Protein AF-A0A0Q4DGU7-F1 (afdb_monomer)

Nearest PDB structures (foldseek):
  9fia-assembly1_Bl  TM=3.502E-01  e=4.196E-03  Toxoplasma gondii
  3es7-assembly1_A  TM=4.241E-01  e=4.218E-01  Oceanobacillus iheyensis
  3jva-assembly1_H  TM=4.959E-01  e=1.275E+00  Enterococcus faecalis V583
  3hpf-assembly1_A  TM=4.023E-01  e=6.099E-01  Oceanobacillus iheyensis HTE831
  4ptf-assembly1_A  TM=3.388E-01  e=7.334E-01  Saccharomyces cerevisiae

Structure (mmCIF, N/CA/C/O backbone):
data_AF-A0A0Q4DGU7-F1
#
_entry.id   AF-A0A0Q4DGU7-F1
#
loop_
_atom_site.group_PDB
_atom_site.id
_atom_site.type_symbol
_atom_site.label_atom_id
_atom_site.label_alt_id
_atom_site.label_comp_id
_atom_site.label_asym_id
_atom_site.label_entity_id
_atom_site.label_se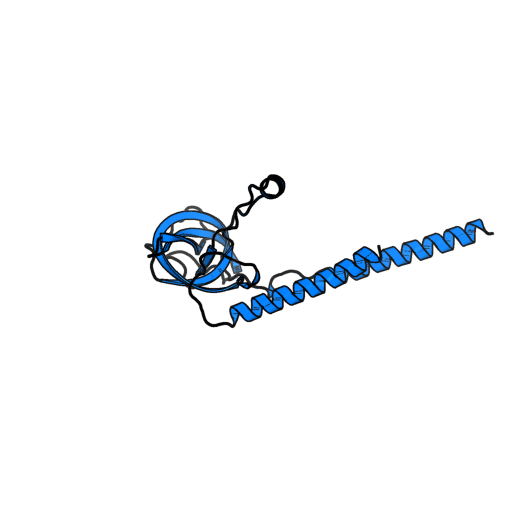q_id
_atom_site.pdbx_PDB_ins_code
_atom_site.Cartn_x
_atom_site.Cartn_y
_atom_site.Cartn_z
_atom_site.occupancy
_atom_site.B_iso_or_equiv
_atom_site.auth_seq_id
_atom_site.auth_comp_id
_atom_site.auth_asym_id
_atom_site.auth_atom_id
_atom_site.pdbx_PDB_model_num
ATOM 1 N N . MET A 1 1 ? 18.162 5.295 -25.914 1.00 90.38 1 MET A N 1
ATOM 2 C CA . MET A 1 1 ? 17.252 4.169 -26.227 1.00 90.38 1 MET A CA 1
ATOM 3 C C . MET A 1 1 ? 17.712 2.869 -25.585 1.00 90.38 1 MET A C 1
ATOM 5 O O . MET A 1 1 ? 17.005 2.387 -24.716 1.00 90.38 1 MET A O 1
ATOM 9 N N . VAL A 1 2 ? 18.919 2.365 -25.877 1.00 96.19 2 VAL A N 1
ATOM 10 C CA . VAL A 1 2 ? 19.446 1.135 -25.238 1.00 96.19 2 VAL A CA 1
ATOM 11 C C . VAL A 1 2 ? 19.452 1.213 -23.705 1.00 96.19 2 VAL A C 1
ATOM 13 O O . VAL A 1 2 ? 18.912 0.326 -23.057 1.00 96.19 2 VAL A O 1
ATOM 16 N N . ALA A 1 3 ? 19.970 2.302 -23.123 1.00 97.19 3 ALA A N 1
ATOM 17 C CA . ALA A 1 3 ? 19.992 2.486 -21.668 1.00 97.19 3 ALA A CA 1
ATOM 18 C C . ALA A 1 3 ? 18.589 2.453 -21.027 1.00 97.19 3 ALA A C 1
ATOM 20 O O . ALA A 1 3 ? 18.419 1.864 -19.967 1.00 97.19 3 ALA A O 1
ATOM 21 N N . LEU A 1 4 ? 17.570 3.015 -21.693 1.00 97.38 4 LEU A N 1
ATOM 22 C CA . LEU A 1 4 ? 16.179 2.934 -21.228 1.00 97.38 4 LEU A CA 1
ATOM 23 C C . LEU A 1 4 ? 15.640 1.501 -21.300 1.00 97.38 4 LEU A C 1
ATOM 25 O O . LEU A 1 4 ? 14.928 1.081 -20.395 1.00 97.38 4 LEU A O 1
ATOM 29 N N . GLY A 1 5 ? 16.006 0.735 -22.333 1.00 97.50 5 GLY A N 1
ATOM 30 C CA . GLY A 1 5 ? 15.668 -0.687 -22.423 1.00 97.50 5 GLY A CA 1
ATOM 31 C C . GLY A 1 5 ? 16.284 -1.504 -21.283 1.00 97.50 5 GLY A C 1
ATOM 32 O O . GLY A 1 5 ? 15.584 -2.272 -20.630 1.00 97.50 5 GLY A O 1
ATOM 33 N N . VAL A 1 6 ? 17.566 -1.278 -20.980 1.00 97.88 6 VAL A N 1
ATOM 34 C CA . VAL A 1 6 ? 18.257 -1.910 -19.840 1.00 97.88 6 VAL A CA 1
ATOM 35 C C . VAL A 1 6 ? 17.606 -1.517 -18.514 1.00 97.88 6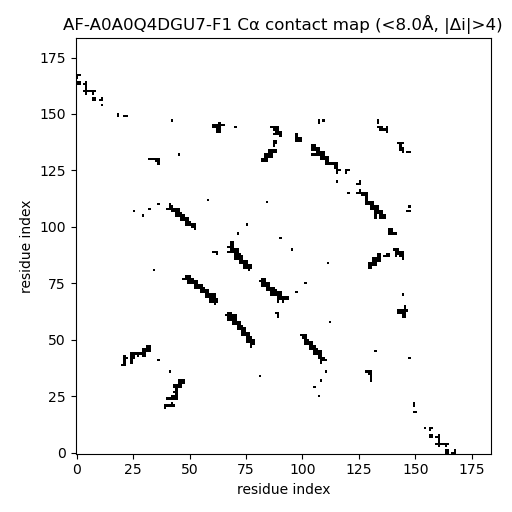 VAL A C 1
ATOM 37 O O . VAL A 1 6 ? 17.309 -2.388 -17.698 1.00 97.88 6 VAL A O 1
ATOM 40 N N . TRP A 1 7 ? 17.319 -0.229 -18.322 1.00 97.62 7 TRP A N 1
ATOM 41 C CA . TRP A 1 7 ? 16.647 0.267 -17.124 1.00 97.62 7 TRP A CA 1
ATOM 42 C C . TRP A 1 7 ? 15.273 -0.384 -16.918 1.00 97.62 7 TRP A C 1
ATOM 44 O O . TRP A 1 7 ? 14.947 -0.779 -15.802 1.00 97.62 7 TRP A O 1
ATOM 54 N N . GLN A 1 8 ? 14.482 -0.577 -17.980 1.00 97.62 8 GLN A N 1
ATOM 55 C CA . GLN A 1 8 ? 13.198 -1.281 -17.876 1.00 97.62 8 GLN A CA 1
ATOM 56 C C . GLN A 1 8 ? 13.369 -2.728 -17.385 1.00 97.62 8 GLN A C 1
ATOM 58 O O . GLN A 1 8 ? 12.597 -3.184 -16.542 1.00 97.62 8 GLN A O 1
ATOM 63 N N . LEU A 1 9 ? 14.396 -3.448 -17.852 1.00 96.94 9 LEU A N 1
ATOM 64 C CA . LEU A 1 9 ? 14.686 -4.808 -17.379 1.00 96.94 9 LEU A CA 1
ATOM 65 C C . LEU A 1 9 ? 15.120 -4.832 -15.907 1.00 96.94 9 LEU A C 1
ATOM 67 O O . LEU A 1 9 ? 14.646 -5.677 -15.148 1.00 96.94 9 LEU A O 1
ATOM 71 N N . GLN A 1 10 ? 15.971 -3.891 -15.491 1.00 96.88 10 GLN A N 1
ATOM 72 C CA . GLN A 1 10 ? 16.372 -3.741 -14.088 1.00 96.88 10 GLN A CA 1
ATOM 73 C C . GLN A 1 10 ? 15.160 -3.444 -13.204 1.00 96.88 10 GLN A C 1
ATOM 75 O O . GLN A 1 10 ? 14.924 -4.136 -12.215 1.00 96.88 10 GLN A O 1
ATOM 80 N N . ARG A 1 11 ? 14.319 -2.490 -13.619 1.00 96.00 11 ARG A N 1
ATOM 81 C CA . ARG A 1 11 ? 13.120 -2.104 -12.875 1.00 96.00 11 ARG A CA 1
ATOM 82 C C . ARG A 1 11 ? 12.124 -3.254 -12.734 1.00 96.00 11 ARG A C 1
ATOM 84 O O . ARG A 1 11 ? 11.492 -3.397 -11.688 1.00 96.00 11 ARG A O 1
ATOM 91 N N . ARG A 1 12 ? 12.016 -4.105 -13.758 1.00 95.56 12 ARG A N 1
ATOM 92 C CA . ARG A 1 12 ? 11.239 -5.348 -13.695 1.00 95.56 12 ARG A CA 1
ATOM 93 C C . ARG A 1 12 ? 11.769 -6.299 -12.622 1.00 95.56 12 ARG A C 1
ATOM 95 O O . ARG A 1 12 ? 10.979 -6.830 -11.846 1.00 95.56 12 ARG A O 1
ATOM 102 N N . ALA A 1 13 ? 13.084 -6.510 -12.575 1.00 95.44 13 ALA A N 1
ATOM 103 C CA . ALA A 1 13 ? 13.714 -7.393 -11.595 1.00 95.44 13 ALA A CA 1
ATOM 104 C C . ALA A 1 13 ? 13.538 -6.867 -10.159 1.00 95.44 13 ALA A C 1
ATOM 106 O O . ALA A 1 13 ? 13.118 -7.617 -9.279 1.00 95.44 13 ALA A O 1
ATOM 107 N N . GLU A 1 14 ? 13.753 -5.567 -9.940 1.00 93.88 14 GLU A N 1
ATOM 108 C CA . GLU A 1 14 ? 13.487 -4.899 -8.658 1.00 93.88 14 GLU A CA 1
ATOM 109 C C . GLU A 1 14 ? 12.035 -5.101 -8.210 1.00 93.88 14 GLU A C 1
ATOM 111 O O . GLU A 1 14 ? 11.765 -5.498 -7.075 1.00 93.88 14 GLU A O 1
ATOM 116 N N . LYS A 1 15 ? 11.080 -4.874 -9.120 1.00 92.56 15 LYS A N 1
ATOM 117 C CA . LYS A 1 15 ? 9.656 -5.065 -8.839 1.00 92.56 15 LYS A CA 1
ATOM 118 C C . LYS A 1 15 ? 9.342 -6.513 -8.463 1.00 92.56 15 LYS A C 1
ATOM 120 O O . LYS A 1 15 ? 8.594 -6.739 -7.513 1.00 92.56 15 LYS A O 1
ATOM 125 N N . ALA A 1 16 ? 9.911 -7.484 -9.175 1.00 92.88 16 ALA A N 1
ATOM 126 C CA . ALA A 1 16 ? 9.724 -8.899 -8.871 1.00 92.88 16 ALA A CA 1
ATOM 127 C C . ALA A 1 16 ? 10.241 -9.252 -7.465 1.00 92.88 16 ALA A C 1
ATOM 129 O O . ALA A 1 16 ? 9.560 -9.967 -6.729 1.00 92.88 16 ALA A O 1
ATOM 130 N N . MET A 1 17 ? 11.388 -8.696 -7.056 1.00 92.50 17 MET A N 1
ATOM 131 C CA . MET A 1 17 ? 11.915 -8.874 -5.700 1.00 92.50 17 MET A CA 1
ATOM 132 C C . MET A 1 17 ? 10.990 -8.284 -4.631 1.00 92.50 1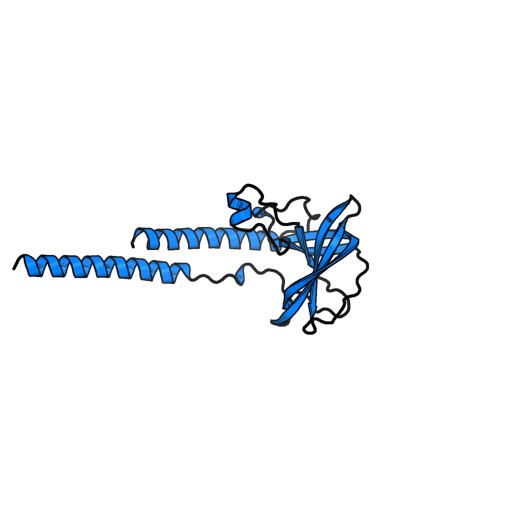7 MET A C 1
ATOM 134 O O . MET A 1 17 ? 10.737 -8.944 -3.624 1.00 92.50 17 MET A O 1
ATOM 138 N N . LEU A 1 18 ? 10.452 -7.080 -4.841 1.00 91.62 18 LEU A N 1
ATOM 139 C CA . LEU A 1 18 ? 9.514 -6.455 -3.899 1.00 91.62 18 LEU A CA 1
ATOM 140 C C . LEU A 1 18 ? 8.211 -7.257 -3.768 1.00 91.62 18 LEU A C 1
ATOM 142 O O . LEU A 1 18 ? 7.715 -7.454 -2.662 1.00 91.62 18 LEU A O 1
ATOM 146 N N . ILE A 1 19 ? 7.686 -7.776 -4.882 1.00 92.00 19 ILE A N 1
ATOM 147 C CA . ILE A 1 19 ? 6.510 -8.658 -4.877 1.00 92.00 19 ILE A CA 1
ATOM 148 C C . ILE A 1 19 ? 6.799 -9.940 -4.090 1.00 92.00 19 ILE A C 1
ATOM 150 O O . ILE A 1 19 ? 5.955 -10.374 -3.309 1.00 92.00 19 ILE A O 1
ATOM 154 N N . ALA A 1 20 ? 7.980 -10.539 -4.266 1.00 92.19 20 ALA A N 1
ATOM 155 C CA . ALA A 1 20 ? 8.372 -11.734 -3.524 1.00 92.19 20 ALA A CA 1
ATOM 156 C C . ALA A 1 20 ? 8.453 -11.475 -2.009 1.00 92.19 20 ALA A C 1
ATOM 158 O O . ALA A 1 20 ? 7.930 -12.271 -1.232 1.00 92.19 20 ALA A O 1
ATOM 159 N N . HIS A 1 21 ? 9.022 -10.339 -1.590 1.00 91.75 21 HIS A N 1
ATOM 160 C CA . HIS A 1 21 ? 9.054 -9.938 -0.177 1.00 91.75 21 HIS A CA 1
ATOM 161 C C 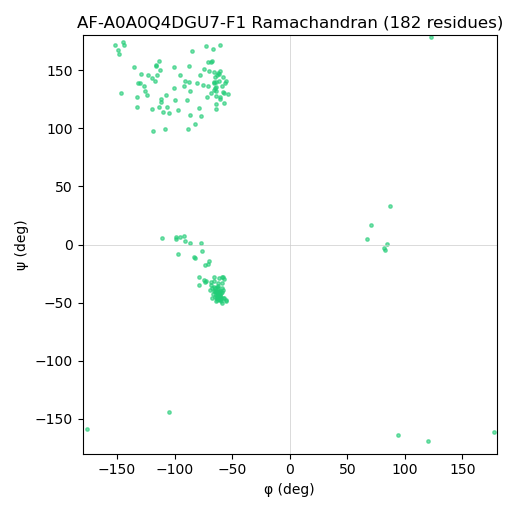. HIS A 1 21 ? 7.647 -9.742 0.390 1.00 91.75 21 HIS A C 1
ATOM 163 O O . HIS A 1 21 ? 7.317 -10.281 1.444 1.00 91.75 21 HIS A O 1
ATOM 169 N N . ALA A 1 22 ? 6.791 -9.026 -0.336 1.00 92.88 22 ALA A N 1
ATOM 170 C CA . ALA A 1 22 ? 5.421 -8.791 0.087 1.00 92.88 22 ALA A CA 1
ATOM 171 C C . ALA A 1 22 ? 4.597 -10.087 0.204 1.00 92.88 22 ALA A C 1
ATOM 173 O O . ALA A 1 22 ? 3.801 -10.226 1.129 1.00 92.88 22 ALA A O 1
ATOM 174 N N . ARG A 1 23 ? 4.803 -11.057 -0.698 1.00 93.19 23 ARG A N 1
ATOM 175 C CA . ARG A 1 23 ? 4.192 -12.393 -0.590 1.00 93.19 23 ARG A CA 1
ATOM 176 C C . ARG A 1 23 ? 4.681 -13.131 0.652 1.00 93.19 23 ARG A C 1
ATOM 178 O O . ARG A 1 23 ? 3.861 -13.592 1.433 1.00 93.19 23 ARG A O 1
ATOM 185 N N . ALA A 1 24 ? 5.992 -13.143 0.892 1.00 93.25 24 ALA A N 1
ATOM 186 C CA . ALA A 1 24 ? 6.555 -13.764 2.088 1.00 93.25 24 ALA A CA 1
ATOM 187 C C . ALA A 1 24 ? 6.005 -13.144 3.386 1.00 93.25 24 ALA A C 1
ATOM 189 O O . ALA A 1 24 ? 5.835 -13.844 4.379 1.00 93.25 24 ALA A O 1
ATOM 190 N N . ASN A 1 25 ? 5.698 -11.846 3.389 1.00 94.75 25 ASN A N 1
ATOM 191 C CA . ASN A 1 25 ? 5.073 -11.168 4.524 1.00 94.75 25 ASN A CA 1
ATOM 192 C C . ASN A 1 25 ? 3.625 -11.601 4.782 1.00 94.75 25 ASN A C 1
ATOM 194 O O . ASN A 1 25 ? 3.214 -11.666 5.943 1.00 94.75 25 ASN A O 1
ATOM 198 N N . LEU A 1 26 ? 2.863 -11.901 3.728 1.00 91.56 26 LEU A N 1
ATOM 199 C CA . LEU A 1 26 ? 1.490 -12.398 3.847 1.00 91.56 26 LEU A CA 1
ATOM 200 C C . LEU A 1 26 ? 1.436 -13.809 4.448 1.00 91.56 26 LEU A C 1
ATOM 202 O O . LEU A 1 26 ? 0.494 -14.111 5.178 1.00 91.56 26 LEU A O 1
ATOM 206 N N . ASP A 1 27 ? 2.454 -14.630 4.180 1.00 91.31 27 ASP A N 1
ATOM 207 C CA . ASP A 1 27 ? 2.549 -16.017 4.655 1.00 91.31 27 ASP A CA 1
ATOM 208 C C . ASP A 1 27 ? 3.074 -16.133 6.099 1.00 91.31 27 ASP A C 1
ATOM 210 O O . ASP A 1 27 ? 3.013 -17.199 6.716 1.00 91.31 27 ASP A O 1
ATOM 214 N N . ARG A 1 28 ? 3.603 -15.042 6.667 1.00 92.12 28 ARG A N 1
ATOM 215 C CA . ARG A 1 28 ? 4.094 -15.011 8.051 1.00 92.12 28 ARG A CA 1
ATOM 216 C C . ARG A 1 28 ? 2.938 -14.977 9.059 1.00 92.12 28 ARG A C 1
ATOM 218 O O . ARG A 1 28 ? 1.882 -14.403 8.781 1.00 92.12 28 ARG A O 1
ATOM 225 N N . PRO A 1 29 ? 3.143 -15.526 10.272 1.00 95.00 29 PRO A N 1
ATOM 226 C CA . PRO A 1 29 ? 2.172 -15.390 11.350 1.00 95.00 29 PRO A CA 1
ATOM 227 C C . PRO A 1 29 ? 1.959 -13.916 11.703 1.00 95.00 29 PRO A C 1
ATOM 229 O O . PRO A 1 29 ? 2.877 -13.100 11.590 1.00 95.00 29 PRO A O 1
ATOM 232 N N . ALA A 1 30 ? 0.747 -13.587 12.151 1.00 95.75 30 ALA A N 1
ATOM 233 C CA . ALA A 1 30 ? 0.407 -12.217 12.502 1.00 95.75 30 ALA A CA 1
ATOM 234 C C . ALA A 1 30 ? 1.240 -11.720 13.693 1.00 95.75 30 ALA A C 1
ATOM 236 O O . ALA A 1 30 ? 1.341 -12.403 14.713 1.00 95.75 30 ALA A O 1
ATOM 237 N N . GLN A 1 31 ? 1.812 -10.524 13.562 1.00 95.31 31 GLN A N 1
ATOM 238 C CA . GLN A 1 31 ? 2.642 -9.893 14.592 1.00 95.31 31 GLN A CA 1
ATOM 239 C C . GLN A 1 31 ? 1.972 -8.631 15.155 1.00 95.31 31 GLN A C 1
ATOM 241 O O . GLN A 1 31 ? 1.128 -8.035 14.486 1.00 95.31 31 GLN A O 1
ATOM 246 N N . PRO A 1 32 ? 2.334 -8.175 16.364 1.00 96.06 32 PRO A N 1
ATOM 247 C CA . PRO A 1 32 ? 1.851 -6.898 16.876 1.00 96.06 32 PRO A CA 1
ATOM 248 C C . PRO A 1 32 ? 2.170 -5.742 15.919 1.00 96.06 32 PRO A C 1
ATOM 250 O O . PRO A 1 32 ? 3.254 -5.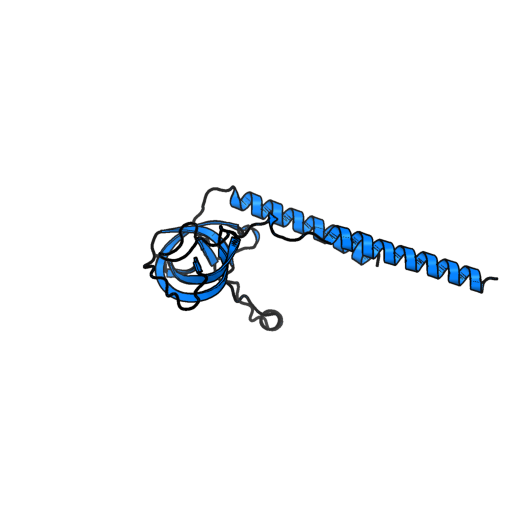690 15.336 1.00 96.06 32 PRO A O 1
ATOM 253 N N . LEU A 1 33 ? 1.232 -4.807 15.766 1.00 95.12 33 LEU A N 1
ATOM 254 C CA . LEU A 1 33 ? 1.400 -3.645 14.897 1.00 95.12 33 LEU A CA 1
ATOM 255 C C . LEU A 1 33 ? 2.646 -2.827 15.298 1.00 95.12 33 LEU A C 1
ATOM 257 O O . LEU A 1 33 ? 2.699 -2.311 16.418 1.00 95.12 33 LEU A O 1
ATOM 261 N N . PRO A 1 34 ? 3.621 -2.627 14.394 1.00 90.81 34 PRO A N 1
ATOM 262 C CA . PRO A 1 34 ? 4.806 -1.838 14.701 1.00 90.81 34 PRO A CA 1
ATOM 263 C C . PRO A 1 34 ? 4.464 -0.348 14.846 1.00 90.81 34 PRO A C 1
ATOM 265 O O . PRO A 1 34 ? 3.577 0.180 14.173 1.00 90.81 34 PRO A O 1
ATOM 268 N N . ALA A 1 35 ? 5.218 0.362 15.690 1.00 84.06 35 ALA A N 1
ATOM 269 C CA . ALA A 1 35 ? 5.056 1.807 15.884 1.00 84.06 35 ALA A CA 1
ATOM 270 C C . ALA A 1 35 ? 5.399 2.631 14.628 1.00 84.06 35 ALA A C 1
ATOM 272 O O . ALA A 1 35 ? 4.875 3.726 14.436 1.00 84.06 35 ALA A O 1
ATOM 273 N N . ARG A 1 36 ? 6.286 2.111 13.771 1.00 82.69 36 ARG A N 1
ATOM 274 C CA . ARG A 1 36 ? 6.699 2.731 12.507 1.00 82.69 36 ARG A CA 1
ATOM 275 C C . ARG A 1 36 ? 6.589 1.711 11.383 1.00 82.69 36 ARG A C 1
ATOM 277 O O . ARG A 1 36 ? 6.975 0.562 11.573 1.00 82.69 36 ARG A O 1
ATOM 284 N N . ILE A 1 37 ? 6.095 2.140 10.223 1.00 86.06 37 ILE A N 1
ATOM 285 C CA . ILE A 1 37 ? 6.113 1.309 9.018 1.00 86.06 37 ILE A CA 1
ATOM 286 C C . ILE A 1 37 ? 7.444 1.492 8.306 1.00 86.06 37 ILE A C 1
ATOM 288 O O . ILE A 1 37 ? 7.857 2.619 8.031 1.00 86.06 37 ILE A O 1
ATOM 292 N N . THR A 1 38 ? 8.052 0.374 7.948 1.00 86.50 38 THR A N 1
ATOM 293 C CA . THR A 1 38 ? 9.159 0.284 7.004 1.00 86.50 38 THR A CA 1
ATOM 294 C C . THR A 1 38 ? 8.713 -0.529 5.786 1.00 86.50 38 THR A C 1
ATOM 296 O O . THR A 1 38 ? 7.767 -1.319 5.869 1.00 86.50 38 THR A O 1
ATOM 299 N N . ASP A 1 39 ? 9.344 -0.304 4.633 1.00 84.50 39 ASP A N 1
ATOM 300 C CA . ASP A 1 39 ? 8.916 -0.913 3.364 1.00 84.50 39 ASP A CA 1
ATOM 301 C C . ASP A 1 39 ? 8.978 -2.451 3.391 1.00 84.50 39 ASP A C 1
ATOM 303 O O . ASP A 1 39 ? 8.165 -3.117 2.752 1.00 84.50 39 ASP A O 1
ATOM 307 N N . ASP A 1 40 ? 9.887 -3.023 4.183 1.00 88.19 40 ASP A N 1
ATOM 308 C CA . ASP A 1 40 ? 10.047 -4.465 4.385 1.00 88.19 40 ASP A CA 1
ATOM 309 C C . ASP A 1 40 ? 8.912 -5.109 5.192 1.00 88.19 40 ASP A C 1
ATOM 311 O O . ASP A 1 40 ? 8.758 -6.326 5.131 1.00 88.19 40 ASP A O 1
ATOM 315 N N . LEU A 1 41 ? 8.101 -4.325 5.911 1.00 90.94 41 LEU A N 1
ATOM 316 C CA . LEU A 1 41 ? 6.946 -4.813 6.675 1.00 90.94 41 LEU A CA 1
ATOM 317 C C . LEU A 1 41 ? 5.627 -4.661 5.914 1.00 90.94 41 LEU A C 1
ATOM 319 O O . LEU A 1 41 ? 4.595 -5.163 6.366 1.00 90.94 41 LEU A O 1
ATOM 323 N N . LEU A 1 42 ? 5.618 -3.973 4.767 1.00 91.50 42 LEU A N 1
ATOM 324 C CA . LEU A 1 42 ? 4.398 -3.800 3.984 1.00 91.50 42 LEU A CA 1
ATOM 325 C C . LEU A 1 42 ? 3.786 -5.158 3.637 1.00 91.50 42 LEU A C 1
ATOM 327 O O . LEU A 1 42 ? 4.490 -6.112 3.300 1.00 91.50 42 LEU A O 1
ATOM 331 N N . LEU A 1 43 ? 2.457 -5.220 3.725 1.00 94.56 43 LEU A N 1
ATOM 332 C CA . LEU A 1 43 ? 1.655 -6.427 3.533 1.00 94.56 43 LEU A CA 1
ATOM 333 C C . LEU A 1 43 ? 1.836 -7.521 4.595 1.00 94.56 43 LEU A C 1
ATOM 335 O O . LEU A 1 43 ? 1.208 -8.571 4.486 1.00 94.56 43 LEU A O 1
ATOM 339 N N . ALA A 1 44 ? 2.610 -7.285 5.657 1.00 95.75 44 ALA A N 1
ATOM 340 C CA . ALA A 1 44 ? 2.678 -8.219 6.774 1.00 95.75 44 ALA A CA 1
ATOM 341 C C . ALA A 1 44 ? 1.327 -8.355 7.480 1.00 95.75 44 ALA A C 1
ATOM 343 O O . ALA A 1 44 ? 0.549 -7.403 7.601 1.00 95.75 44 ALA A O 1
ATOM 344 N N . ARG A 1 45 ? 1.057 -9.560 7.977 1.00 96.81 45 ARG A N 1
ATOM 345 C CA . ARG A 1 45 ? -0.094 -9.832 8.834 1.00 96.81 45 ARG A CA 1
ATOM 346 C C . ARG A 1 45 ? 0.153 -9.214 10.205 1.00 96.81 45 ARG A C 1
ATOM 348 O O . ARG A 1 45 ? 1.185 -9.471 10.823 1.00 96.81 45 ARG A O 1
ATOM 355 N N . VAL A 1 46 ? -0.785 -8.398 10.677 1.00 97.31 46 VAL A N 1
ATOM 356 C CA . VAL A 1 46 ? -0.639 -7.675 11.944 1.00 97.31 46 VAL A CA 1
ATOM 357 C C . VAL A 1 46 ? -1.889 -7.731 12.807 1.00 97.31 46 VAL A C 1
ATOM 359 O O . VAL A 1 46 ? -3.008 -7.845 12.301 1.00 97.31 46 VAL A O 1
ATOM 362 N N . THR A 1 47 ? -1.686 -7.622 14.116 1.00 97.75 47 THR A N 1
ATOM 363 C CA . THR A 1 47 ? -2.740 -7.475 15.121 1.00 97.75 47 THR A CA 1
ATOM 364 C C . THR A 1 47 ? -2.536 -6.211 15.950 1.00 97.75 47 THR A C 1
ATOM 366 O O . THR A 1 47 ? -1.413 -5.793 16.231 1.00 97.75 47 THR A O 1
ATOM 369 N N . ALA A 1 48 ? -3.638 -5.587 16.353 1.00 97.75 48 ALA A N 1
ATOM 370 C CA . ALA A 1 48 ? -3.652 -4.461 17.277 1.00 97.75 48 ALA A CA 1
ATOM 371 C C . ALA A 1 48 ? -4.946 -4.458 18.096 1.00 97.75 48 ALA A C 1
ATOM 373 O O . ALA A 1 48 ? -5.912 -5.141 17.763 1.00 97.75 48 ALA A O 1
ATOM 374 N N . ILE A 1 49 ? -4.984 -3.650 19.152 1.00 97.94 49 ILE A N 1
ATOM 375 C CA . ILE A 1 49 ? -6.215 -3.332 19.879 1.00 97.94 49 ILE A CA 1
ATOM 376 C C . ILE A 1 49 ? -6.510 -1.859 19.626 1.00 97.94 49 ILE A C 1
ATOM 378 O O . ILE A 1 49 ? -5.671 -1.008 19.910 1.00 97.94 49 ILE A O 1
ATOM 382 N N . CYS A 1 50 ? -7.687 -1.548 19.092 1.00 97.94 50 CYS A N 1
ATOM 383 C CA . CYS A 1 50 ? -8.180 -0.178 19.012 1.00 97.94 50 CYS A CA 1
ATOM 384 C C . CYS A 1 50 ? -8.928 0.137 20.309 1.00 97.94 50 CYS A C 1
ATOM 386 O O . CYS A 1 50 ? -10.063 -0.303 20.484 1.00 97.94 50 CYS A O 1
ATOM 388 N N . ALA A 1 51 ? -8.272 0.835 21.239 1.00 97.75 51 ALA A N 1
ATOM 389 C CA . ALA A 1 51 ? -8.852 1.174 22.539 1.00 97.75 51 ALA A CA 1
ATOM 390 C C . ALA A 1 51 ? -9.809 2.370 22.442 1.00 97.75 51 ALA A C 1
ATOM 392 O O . ALA A 1 51 ? -10.820 2.412 23.136 1.00 97.75 51 ALA A O 1
ATOM 393 N N . GLN A 1 52 ? -9.502 3.330 21.566 1.00 97.69 52 GLN A N 1
ATOM 394 C CA . GLN A 1 52 ? -10.356 4.483 21.293 1.00 97.69 52 GLN A CA 1
ATOM 395 C C . GLN A 1 52 ? -10.491 4.682 19.786 1.00 97.69 52 GLN A C 1
ATOM 397 O O . GLN A 1 52 ? -9.484 4.782 19.081 1.00 97.69 52 GLN A O 1
ATOM 402 N N . VAL A 1 53 ? -11.735 4.754 19.313 1.00 97.75 53 VAL A N 1
ATOM 403 C CA . VAL A 1 53 ? -12.071 5.098 17.928 1.00 97.75 53 VAL A CA 1
ATOM 404 C C . VAL A 1 53 ? -12.225 6.611 17.831 1.00 97.75 53 VAL A C 1
ATOM 406 O O . VAL A 1 53 ? -13.003 7.205 18.574 1.00 97.75 53 VAL A O 1
ATOM 409 N N . GLY A 1 54 ? -11.468 7.226 16.930 1.00 95.88 54 GLY A N 1
ATOM 410 C CA . GLY A 1 54 ? -11.551 8.650 16.624 1.00 95.88 54 GLY A CA 1
ATOM 411 C C . GLY A 1 54 ? -12.247 8.907 15.290 1.00 95.88 54 GLY A C 1
ATOM 412 O O . GLY A 1 54 ? -13.170 8.196 14.891 1.00 95.88 54 GLY A O 1
ATOM 413 N N . ASP A 1 55 ? -11.769 9.929 14.583 1.00 94.38 55 ASP A N 1
ATOM 414 C CA . ASP A 1 55 ? -12.373 10.379 13.332 1.00 94.38 55 ASP A CA 1
ATOM 415 C C . ASP A 1 55 ? -12.340 9.329 12.223 1.00 94.38 55 ASP A C 1
ATOM 417 O O . ASP A 1 55 ? -11.382 8.564 12.061 1.00 94.38 55 ASP A O 1
ATOM 421 N N . TRP A 1 56 ? -13.373 9.380 11.388 1.00 95.06 56 TRP A N 1
ATOM 422 C CA . TRP A 1 56 ? -13.495 8.561 10.196 1.00 95.06 56 TRP A CA 1
ATOM 423 C C . TRP A 1 56 ? -13.123 9.354 8.952 1.00 95.06 56 TRP A C 1
ATOM 425 O O . TRP A 1 56 ? -13.595 10.470 8.740 1.00 95.06 56 TRP A O 1
ATOM 435 N N . THR A 1 57 ? -12.330 8.743 8.080 1.00 94.12 57 THR A N 1
ATOM 436 C CA . THR A 1 57 ? -12.071 9.250 6.733 1.00 94.12 57 THR A CA 1
ATOM 437 C C . THR A 1 57 ? -12.596 8.272 5.693 1.00 94.12 57 THR A C 1
ATOM 439 O O . THR A 1 57 ? -12.741 7.074 5.945 1.00 94.12 57 THR A O 1
ATOM 442 N N . MET A 1 58 ? -12.927 8.794 4.514 1.00 94.12 58 MET A N 1
ATOM 443 C CA . MET A 1 58 ? -13.356 7.985 3.378 1.00 94.12 58 MET A CA 1
ATOM 444 C C . MET A 1 58 ? -12.352 8.100 2.239 1.00 94.12 58 MET A C 1
ATOM 446 O O . MET A 1 58 ? -11.773 9.161 2.010 1.00 94.12 58 MET A O 1
ATOM 450 N N . GLY A 1 59 ? -12.175 7.009 1.505 1.00 92.31 59 GLY A N 1
ATOM 451 C CA . GLY A 1 59 ? -11.391 6.979 0.275 1.00 92.31 59 GLY A CA 1
ATOM 452 C C . GLY A 1 59 ? -12.006 6.031 -0.743 1.00 92.31 59 GLY A C 1
ATOM 453 O O . GLY A 1 59 ? -12.923 5.278 -0.425 1.00 92.31 59 GLY A O 1
ATOM 454 N N . ALA A 1 60 ? -11.493 6.037 -1.970 1.00 92.56 60 ALA A N 1
ATOM 455 C CA . ALA A 1 60 ? -11.860 5.012 -2.938 1.00 92.56 60 ALA A CA 1
ATOM 456 C C . ALA A 1 60 ? -11.386 3.634 -2.443 1.00 92.56 60 ALA A C 1
ATOM 458 O O . ALA A 1 60 ? -10.260 3.487 -1.957 1.00 92.56 60 ALA A O 1
ATOM 459 N N . GLY A 1 61 ? -12.251 2.631 -2.565 1.00 92.44 61 GLY A N 1
ATOM 460 C CA . GLY A 1 61 ? -11.960 1.259 -2.174 1.00 92.44 61 GLY A CA 1
ATOM 461 C C . GLY A 1 61 ? -12.686 0.240 -3.036 1.00 92.44 61 GLY A C 1
ATOM 462 O O . GLY A 1 61 ? -13.640 0.552 -3.752 1.00 92.44 61 GLY A O 1
ATOM 463 N N . ARG A 1 62 ? -12.221 -1.002 -2.950 1.00 94.69 62 ARG A N 1
ATOM 464 C CA . ARG A 1 62 ? -12.833 -2.167 -3.587 1.00 94.69 62 ARG A CA 1
ATOM 465 C C . ARG A 1 62 ? -13.055 -3.218 -2.514 1.00 94.69 62 ARG A C 1
ATOM 467 O O . ARG A 1 62 ? -12.181 -3.415 -1.673 1.00 94.69 62 ARG A O 1
ATOM 474 N N . ALA A 1 63 ? -14.213 -3.853 -2.521 1.00 95.19 63 ALA A N 1
ATOM 475 C CA . ALA A 1 63 ? -14.499 -4.947 -1.609 1.00 95.19 63 ALA A CA 1
ATOM 476 C C . ALA A 1 63 ? -13.973 -6.281 -2.156 1.00 95.19 63 ALA A C 1
ATOM 478 O O . ALA A 1 63 ? -13.652 -6.399 -3.341 1.00 95.19 63 ALA A O 1
ATOM 479 N N . VAL A 1 64 ? -13.928 -7.301 -1.298 1.00 94.25 64 VAL A N 1
ATOM 480 C CA . VAL A 1 64 ? -13.534 -8.674 -1.668 1.00 94.25 64 VAL A CA 1
ATOM 481 C C . VAL A 1 64 ? -14.415 -9.290 -2.762 1.00 94.25 64 VAL A C 1
ATOM 483 O O . VAL A 1 64 ? -13.931 -10.097 -3.544 1.00 94.25 64 VAL A O 1
ATOM 486 N N . ASP A 1 65 ? -15.678 -8.866 -2.872 1.00 92.69 65 ASP A N 1
ATOM 487 C CA . ASP A 1 65 ? -16.614 -9.285 -3.929 1.00 92.69 65 ASP A CA 1
ATOM 488 C C . ASP A 1 65 ? -16.357 -8.604 -5.291 1.00 92.69 65 ASP A C 1
ATOM 490 O O . ASP A 1 65 ? -17.087 -8.820 -6.256 1.00 92.69 65 ASP A O 1
ATOM 494 N N . GLY A 1 66 ? -15.330 -7.752 -5.380 1.00 91.81 66 GLY A N 1
ATOM 495 C CA . GLY A 1 66 ? -14.943 -7.050 -6.597 1.00 91.81 66 GLY A CA 1
ATOM 496 C C . GLY A 1 66 ? -15.733 -5.772 -6.884 1.00 91.81 66 GLY A C 1
ATOM 497 O O . GLY A 1 66 ? -15.391 -5.052 -7.820 1.00 91.81 66 GLY A O 1
ATOM 498 N N . SER A 1 67 ? -16.747 -5.423 -6.100 1.00 93.25 67 SER A N 1
ATOM 499 C CA . SER A 1 67 ? -17.441 -4.150 -6.294 1.00 93.25 67 SER A CA 1
ATOM 500 C C . SER A 1 67 ? -16.650 -2.972 -5.718 1.00 93.25 67 SER A C 1
ATOM 502 O O . SER A 1 67 ? -15.952 -3.070 -4.703 1.00 93.25 67 SER A O 1
ATOM 504 N N . SER A 1 68 ? -16.763 -1.831 -6.389 1.00 95.00 68 SER A N 1
ATOM 505 C CA . SER A 1 68 ? -16.148 -0.573 -5.968 1.00 95.00 68 SER A CA 1
ATOM 506 C C . SER A 1 68 ? -17.058 0.195 -5.008 1.00 95.00 68 SER A C 1
ATOM 508 O O . SER A 1 68 ? -18.283 0.068 -5.050 1.00 95.00 68 SER A O 1
ATOM 510 N N . GLY A 1 69 ? -16.464 1.024 -4.156 1.00 95.12 69 GLY A N 1
ATOM 511 C CA . GLY A 1 69 ? -17.195 1.899 -3.249 1.00 95.12 69 GLY A CA 1
ATOM 512 C C . GLY A 1 69 ? -16.274 2.814 -2.451 1.00 95.12 69 GLY A C 1
ATOM 513 O O . GLY A 1 69 ? -15.123 3.059 -2.816 1.00 95.12 69 GLY A O 1
ATOM 514 N N . TYR A 1 70 ? -16.797 3.304 -1.338 1.00 95.56 70 TYR A N 1
ATOM 515 C CA . TYR A 1 70 ? -16.099 4.151 -0.388 1.00 95.56 70 TYR A CA 1
ATOM 516 C C . TYR A 1 70 ? -15.576 3.279 0.747 1.00 95.56 70 TYR A C 1
ATOM 518 O O . TYR A 1 70 ? -16.362 2.659 1.465 1.00 95.56 70 TYR A O 1
ATOM 526 N N . ARG A 1 71 ? -14.251 3.198 0.891 1.00 95.88 71 ARG A N 1
ATOM 527 C CA . ARG A 1 71 ? -13.635 2.579 2.066 1.00 95.88 71 ARG A CA 1
ATOM 528 C C . ARG A 1 71 ? -13.744 3.525 3.249 1.00 95.88 71 ARG A C 1
ATOM 530 O O . ARG A 1 71 ? -13.480 4.719 3.095 1.00 95.88 71 ARG A O 1
ATOM 537 N N . HIS A 1 72 ? -14.091 2.990 4.408 1.00 96.75 72 HIS A N 1
ATOM 538 C CA . HIS A 1 72 ? -14.225 3.738 5.648 1.00 96.75 72 HIS A CA 1
ATOM 539 C C . HIS A 1 72 ? -13.053 3.414 6.572 1.00 96.75 72 HIS A C 1
ATOM 541 O O . HIS A 1 72 ? -12.860 2.268 6.975 1.00 96.75 72 HIS A O 1
ATOM 547 N N . ILE A 1 73 ? -12.268 4.436 6.899 1.00 96.75 73 ILE A N 1
ATOM 548 C CA . ILE A 1 73 ? -11.040 4.308 7.678 1.00 96.75 73 ILE A CA 1
ATOM 549 C C . ILE A 1 73 ? -11.239 5.003 9.018 1.00 96.75 73 ILE A C 1
ATOM 551 O O . ILE A 1 73 ? -11.435 6.216 9.060 1.00 96.75 73 ILE A O 1
ATOM 555 N N . ALA A 1 74 ? -11.143 4.256 10.107 1.00 97.19 74 ALA A N 1
ATOM 556 C CA . ALA A 1 74 ? -11.194 4.794 11.457 1.00 97.19 74 ALA A CA 1
ATOM 557 C C . ALA A 1 74 ? -9.798 5.226 11.929 1.00 97.19 74 ALA A C 1
ATOM 559 O O . ALA A 1 74 ? -8.798 4.541 1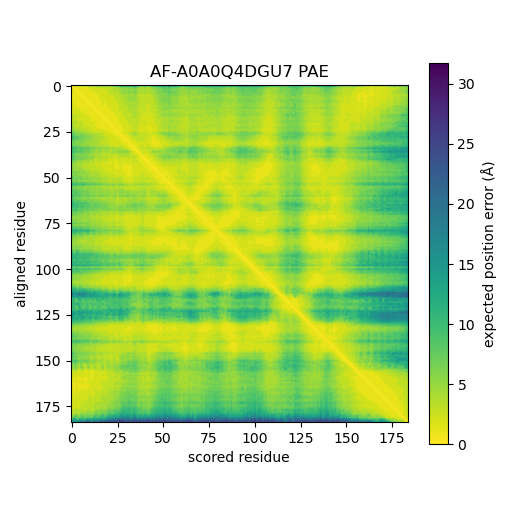1.682 1.00 97.19 74 ALA A O 1
ATOM 560 N N . ALA A 1 75 ? -9.713 6.357 12.630 1.00 96.56 75 ALA A N 1
ATOM 561 C CA . ALA A 1 75 ? -8.598 6.643 13.523 1.00 96.56 75 ALA A CA 1
ATOM 562 C C . ALA A 1 75 ? -8.694 5.741 14.756 1.00 96.56 75 ALA A C 1
ATOM 564 O O . ALA A 1 75 ? -9.771 5.604 15.331 1.00 96.56 75 ALA A O 1
ATOM 565 N N . CYS A 1 76 ? -7.573 5.169 15.177 1.00 97.12 76 CYS A N 1
ATOM 566 C CA . CYS A 1 76 ? -7.490 4.346 16.370 1.00 97.12 76 CYS A CA 1
ATOM 567 C C . CYS A 1 76 ? -6.315 4.768 17.235 1.00 97.12 76 CYS A C 1
ATOM 569 O O . CYS A 1 76 ? -5.213 4.998 16.737 1.00 97.12 76 CYS A O 1
ATOM 571 N N . THR A 1 77 ? -6.549 4.786 18.540 1.00 97.25 77 THR A N 1
ATOM 572 C CA . THR A 1 77 ? -5.495 4.889 19.547 1.00 97.25 77 THR A CA 1
ATOM 573 C C . THR A 1 77 ? -5.432 3.567 20.299 1.00 97.25 77 THR A C 1
ATOM 575 O O . THR A 1 77 ? -6.451 3.073 20.790 1.00 97.25 77 THR A O 1
ATOM 578 N N . GLY A 1 78 ? -4.249 2.953 20.337 1.00 96.44 78 GLY A N 1
ATOM 579 C CA . GLY A 1 78 ? -4.014 1.708 21.065 1.00 96.44 78 GLY A CA 1
ATOM 580 C C . GLY A 1 78 ? -3.986 1.905 22.586 1.00 96.44 78 GLY A C 1
ATOM 581 O O . GLY A 1 78 ? -3.921 3.043 23.052 1.00 96.44 78 GLY A O 1
ATOM 582 N N . PRO A 1 79 ? -3.971 0.821 23.384 1.00 95.44 79 PRO A N 1
ATOM 583 C CA . PRO A 1 79 ? -3.954 0.906 24.850 1.00 95.44 79 PRO A CA 1
ATOM 584 C C . PRO A 1 79 ? -2.759 1.686 25.415 1.00 95.44 79 PRO A C 1
ATOM 586 O O . PRO A 1 79 ? -2.850 2.281 26.481 1.00 95.44 79 PRO A O 1
ATOM 589 N N . THR A 1 80 ? -1.639 1.698 24.690 1.00 93.00 80 THR A N 1
ATOM 590 C CA . THR A 1 80 ? -0.402 2.415 25.037 1.00 93.00 80 THR A CA 1
ATOM 591 C C . THR A 1 80 ? -0.334 3.832 24.452 1.00 93.00 80 THR A C 1
ATOM 593 O O . THR A 1 80 ? 0.715 4.468 24.511 1.00 93.00 80 THR A O 1
ATOM 596 N N . GLY A 1 81 ? -1.415 4.327 23.840 1.00 94.06 81 GLY A N 1
ATOM 597 C CA . GLY A 1 81 ? -1.456 5.640 23.190 1.00 94.06 81 GLY A CA 1
ATOM 598 C C . GLY A 1 81 ? -0.935 5.667 21.748 1.00 94.06 81 GLY A C 1
ATOM 599 O O . GLY A 1 81 ? -0.941 6.726 21.127 1.00 94.06 81 GLY A O 1
ATOM 600 N N . GLN A 1 82 ? -0.500 4.533 21.183 1.00 92.81 82 GLN A N 1
ATOM 601 C CA . GLN A 1 82 ? -0.018 4.461 19.796 1.00 92.81 82 GLN A CA 1
ATOM 602 C C . GLN A 1 82 ? -1.148 4.792 18.801 1.00 92.81 82 GLN A C 1
ATOM 604 O O . GLN A 1 82 ? -2.144 4.062 18.773 1.00 92.81 82 GLN A O 1
ATOM 609 N N . PRO A 1 83 ? -1.003 5.823 17.947 1.00 94.12 83 PRO A N 1
ATOM 610 C CA . PRO A 1 83 ? -1.979 6.114 16.908 1.00 94.12 83 PRO A CA 1
ATOM 611 C C . PRO A 1 83 ? -1.785 5.198 15.695 1.00 94.12 83 PRO A C 1
ATOM 613 O O . PRO A 1 83 ? -0.665 4.961 15.237 1.00 94.12 83 PRO A O 1
ATOM 616 N N . PHE A 1 84 ? -2.888 4.720 15.132 1.00 95.62 84 PHE A N 1
ATOM 617 C CA . PHE A 1 84 ? -2.923 3.982 13.874 1.00 95.62 84 PHE A CA 1
ATOM 618 C C . PHE A 1 84 ? -4.268 4.176 13.166 1.00 95.62 84 PHE A C 1
ATOM 620 O O . PHE A 1 84 ? -5.198 4.795 13.683 1.00 95.62 84 PHE A O 1
ATOM 627 N N . ARG A 1 85 ? -4.365 3.695 11.931 1.00 96.50 85 ARG A N 1
ATOM 628 C CA . ARG A 1 85 ? -5.582 3.720 11.118 1.00 96.50 85 ARG A CA 1
ATOM 629 C C . ARG A 1 85 ? -6.091 2.301 10.908 1.00 96.50 85 ARG A C 1
ATOM 631 O O . ARG A 1 85 ? -5.301 1.362 10.834 1.00 96.50 85 ARG A O 1
ATOM 638 N N . VAL A 1 86 ? -7.399 2.141 10.761 1.00 97.56 86 VAL A N 1
ATOM 639 C CA . VAL A 1 86 ? -8.001 0.847 10.423 1.00 97.56 86 VAL A CA 1
ATOM 640 C C . VAL A 1 86 ? -8.995 1.034 9.292 1.00 97.56 86 VAL A C 1
ATOM 642 O O . VAL A 1 86 ? -9.959 1.778 9.436 1.00 97.56 86 VAL A O 1
ATOM 645 N N . ASP A 1 87 ? -8.753 0.381 8.161 1.00 97.62 87 ASP A N 1
ATOM 646 C CA . ASP A 1 87 ? -9.746 0.244 7.099 1.00 97.62 87 ASP A CA 1
ATOM 647 C C . ASP A 1 87 ? -10.744 -0.839 7.522 1.00 97.62 87 ASP A C 1
ATOM 649 O O . ASP A 1 87 ? -10.396 -2.018 7.622 1.00 97.62 87 ASP A O 1
ATOM 653 N N . MET A 1 88 ? -11.968 -0.401 7.816 1.00 97.62 88 MET A N 1
ATOM 654 C CA . MET A 1 88 ? -13.041 -1.228 8.363 1.00 97.62 88 MET A CA 1
ATOM 655 C C . MET A 1 88 ? -13.983 -1.770 7.287 1.00 97.62 88 MET A C 1
ATOM 657 O O . MET A 1 88 ? -15.002 -2.370 7.624 1.00 97.62 88 MET A O 1
ATOM 661 N N . GLY A 1 89 ? -13.685 -1.564 6.005 1.00 97.12 89 GLY A N 1
ATOM 662 C CA . GLY A 1 89 ? -14.507 -2.066 4.912 1.00 97.12 89 GLY A CA 1
ATOM 663 C C . GLY A 1 89 ? -15.008 -0.988 3.959 1.00 97.12 89 GLY A C 1
ATOM 664 O O . GLY A 1 89 ? -14.792 0.214 4.130 1.00 97.12 89 GLY A O 1
ATOM 665 N N . VAL A 1 90 ? -15.728 -1.451 2.941 1.00 97.44 90 VAL A N 1
ATOM 666 C CA . VAL A 1 90 ? -16.237 -0.665 1.820 1.00 97.44 90 VAL A CA 1
ATOM 667 C C . VAL A 1 90 ? -17.762 -0.666 1.806 1.00 97.44 90 VAL A C 1
ATOM 669 O O . VAL A 1 90 ? -18.403 -1.700 2.005 1.00 97.44 90 VAL A O 1
ATOM 672 N N . ALA A 1 91 ? -18.351 0.485 1.488 1.00 96.81 91 ALA A N 1
ATOM 673 C CA . ALA A 1 91 ? -19.771 0.623 1.189 1.00 96.81 91 ALA A CA 1
ATOM 674 C C . ALA A 1 91 ? -19.989 1.363 -0.134 1.00 96.81 91 ALA A C 1
ATOM 676 O O . ALA A 1 91 ? -19.241 2.267 -0.491 1.00 96.81 91 ALA A O 1
ATOM 677 N N . ALA A 1 92 ? -21.041 1.002 -0.871 1.00 95.25 92 ALA A N 1
ATOM 678 C CA . ALA A 1 92 ? -21.414 1.727 -2.090 1.00 95.25 92 ALA A CA 1
ATOM 679 C C . ALA A 1 92 ? -22.047 3.094 -1.771 1.00 95.25 92 ALA A C 1
ATOM 681 O O . ALA A 1 92 ? -21.885 4.046 -2.528 1.00 95.25 92 ALA A O 1
ATOM 682 N N . ASN A 1 93 ? -22.757 3.195 -0.642 1.00 93.38 93 ASN A N 1
ATOM 683 C CA . ASN A 1 93 ? -23.425 4.417 -0.211 1.00 93.38 93 ASN A CA 1
ATOM 684 C C . ASN A 1 93 ? -22.463 5.320 0.595 1.00 93.38 93 ASN A C 1
ATOM 686 O O . ASN A 1 93 ? -22.165 4.985 1.742 1.00 93.38 93 ASN A O 1
ATOM 690 N N . PRO A 1 94 ? -22.052 6.498 0.084 1.00 90.56 94 PRO A N 1
ATOM 691 C CA . PRO A 1 94 ? -21.153 7.417 0.799 1.00 90.56 94 PRO A CA 1
ATOM 692 C C . PRO A 1 94 ? -21.805 8.100 2.015 1.00 90.56 94 PRO A C 1
ATOM 694 O O . PRO A 1 94 ? -21.125 8.716 2.843 1.00 90.56 94 PRO A O 1
ATOM 697 N N . LYS A 1 95 ? -23.138 8.034 2.127 1.00 92.75 95 LYS A N 1
ATOM 698 C CA . LYS A 1 95 ? -23.884 8.561 3.278 1.00 92.75 95 LYS A CA 1
ATOM 699 C C . LYS A 1 95 ? -23.927 7.577 4.444 1.00 92.75 95 LYS A C 1
ATOM 701 O O . LYS A 1 95 ? -24.331 7.979 5.531 1.00 92.75 95 LYS A O 1
ATOM 706 N N . LEU A 1 96 ? -23.516 6.321 4.245 1.00 93.12 96 LEU A N 1
ATOM 707 C CA . LEU A 1 96 ? -23.418 5.358 5.334 1.00 93.12 96 LEU A CA 1
ATOM 708 C C . LEU A 1 96 ? -22.454 5.893 6.404 1.00 93.12 96 LEU A C 1
ATOM 710 O O . LEU A 1 96 ? -21.392 6.453 6.106 1.00 93.12 96 LEU A O 1
ATOM 714 N N . ARG A 1 97 ? -22.852 5.749 7.666 1.00 93.00 97 ARG A N 1
ATOM 715 C CA . ARG A 1 97 ? -22.035 6.082 8.831 1.00 93.00 97 ARG A CA 1
ATOM 716 C C . ARG A 1 97 ? -21.840 4.793 9.627 1.00 93.00 97 ARG A C 1
ATOM 718 O O . ARG A 1 97 ? -22.774 4.382 10.311 1.00 93.00 97 ARG A O 1
ATOM 725 N N . PRO A 1 98 ? -20.699 4.103 9.459 1.00 92.12 98 PRO A N 1
ATOM 726 C CA . PRO A 1 98 ? -20.457 2.854 10.162 1.00 92.12 98 PRO A CA 1
ATOM 727 C C . PRO A 1 98 ? -20.374 3.101 11.668 1.00 92.12 98 PRO A C 1
ATOM 729 O O . PRO A 1 98 ? -19.855 4.124 12.115 1.00 92.12 98 PRO A O 1
ATOM 732 N N . VAL A 1 99 ? -20.877 2.141 12.439 1.00 90.62 99 VAL A N 1
ATOM 733 C CA . VAL A 1 99 ? -20.806 2.153 13.900 1.00 90.62 99 VAL A CA 1
ATOM 734 C C . VAL A 1 99 ? -19.844 1.054 14.325 1.00 90.62 99 VAL A C 1
ATOM 736 O O . VAL A 1 99 ? -20.102 -0.128 14.104 1.00 90.62 99 VAL A O 1
ATOM 739 N N . TRP A 1 100 ? -18.720 1.452 14.915 1.00 95.94 100 TRP A N 1
ATOM 740 C CA . TRP A 1 100 ? -17.721 0.548 15.473 1.00 95.94 100 TRP A CA 1
ATOM 741 C C . TRP A 1 100 ? -17.075 1.195 16.697 1.00 95.94 100 TRP A C 1
ATOM 743 O O . TRP A 1 100 ? -16.659 2.349 16.638 1.00 95.94 100 TRP A O 1
ATOM 753 N N . SER A 1 101 ? -17.018 0.457 17.805 1.00 95.00 101 SER A N 1
ATOM 754 C CA . SER A 1 101 ? -16.568 0.944 19.116 1.00 95.00 101 SER A CA 1
ATOM 755 C C . SER A 1 101 ? -15.116 0.587 19.449 1.00 95.00 101 SER A C 1
ATOM 757 O O . SER A 1 101 ? -14.680 0.815 20.572 1.00 95.00 101 SER A O 1
ATOM 759 N N . GLY A 1 102 ? -14.372 0.010 18.502 1.00 96.12 102 GLY A N 1
ATOM 760 C CA . GLY A 1 102 ? -13.010 -0.473 18.729 1.00 96.12 102 GLY A CA 1
ATOM 761 C C . GLY A 1 102 ? -12.970 -1.956 19.096 1.00 96.12 102 GLY A C 1
ATOM 762 O O . GLY A 1 102 ? -13.929 -2.696 18.867 1.00 96.12 102 GLY A O 1
ATOM 763 N N . GLY A 1 103 ? -11.840 -2.399 19.644 1.00 97.12 103 GLY A N 1
ATOM 764 C CA . GLY A 1 103 ? -11.578 -3.796 19.999 1.00 97.12 103 GLY A CA 1
ATOM 765 C C . GLY A 1 103 ? -10.367 -4.401 19.277 1.00 97.12 103 GLY A C 1
ATOM 766 O O . GLY A 1 103 ? -9.573 -3.666 18.679 1.00 97.12 103 GLY A O 1
ATOM 767 N N . PRO A 1 104 ? -10.181 -5.731 19.361 1.00 97.62 104 PRO A N 1
ATOM 768 C CA . PRO A 1 104 ? -9.103 -6.418 18.662 1.00 97.62 104 PRO A CA 1
ATOM 769 C C . PRO A 1 104 ? -9.304 -6.331 17.146 1.00 97.62 104 PRO A C 1
ATOM 771 O O . PRO A 1 104 ? -10.387 -6.596 16.629 1.00 97.62 104 PRO A O 1
ATOM 774 N N . VAL A 1 105 ? -8.237 -5.980 16.438 1.00 97.75 105 VAL A N 1
ATOM 775 C CA . VAL A 1 105 ? -8.189 -5.883 14.980 1.00 97.75 105 VAL A CA 1
ATOM 776 C C . VAL A 1 105 ? -7.060 -6.772 14.483 1.00 97.75 105 VAL A C 1
ATOM 778 O O . VAL A 1 105 ? -5.923 -6.658 14.941 1.00 97.75 105 VAL A O 1
ATOM 781 N N . ALA A 1 106 ? -7.373 -7.633 13.522 1.00 97.50 106 ALA A N 1
ATOM 782 C CA . ALA A 1 106 ? -6.402 -8.402 12.760 1.00 97.50 106 ALA A CA 1
ATOM 783 C C . ALA A 1 106 ? -6.542 -8.041 11.283 1.00 97.50 106 ALA A C 1
ATOM 785 O O . ALA A 1 106 ? -7.647 -7.778 10.797 1.00 97.50 106 ALA A O 1
ATOM 786 N N . GLY A 1 107 ? -5.423 -7.990 10.572 1.00 96.81 107 GLY A N 1
ATOM 787 C CA . GLY A 1 107 ? -5.459 -7.596 9.179 1.00 96.81 107 GLY A CA 1
ATOM 788 C C . GLY A 1 107 ? -4.099 -7.535 8.517 1.00 96.81 107 GLY A C 1
ATOM 789 O O . GLY A 1 107 ? -3.119 -8.127 8.969 1.00 96.81 107 GLY A O 1
ATOM 790 N N . THR A 1 108 ? -4.066 -6.824 7.397 1.00 97.12 108 THR A N 1
ATOM 791 C CA . THR A 1 108 ? -2.869 -6.673 6.565 1.00 97.12 108 THR A CA 1
ATOM 792 C C . THR A 1 108 ? -2.317 -5.262 6.713 1.00 97.12 108 THR A C 1
ATOM 794 O O . THR A 1 108 ? -3.068 -4.294 6.567 1.00 97.12 108 THR A O 1
ATOM 797 N N . LEU A 1 109 ? -1.021 -5.136 7.000 1.00 95.88 109 LEU A N 1
ATOM 798 C CA . LEU A 1 109 ? -0.359 -3.847 7.157 1.00 95.88 109 LEU A CA 1
ATOM 799 C C . LEU A 1 109 ? -0.289 -3.107 5.819 1.00 95.88 109 LEU A C 1
ATOM 801 O O . LEU A 1 109 ? 0.158 -3.638 4.800 1.00 95.88 109 LEU A O 1
ATOM 805 N N . SER A 1 110 ? -0.701 -1.849 5.843 1.00 93.19 110 SER A N 1
ATOM 806 C CA . SER A 1 110 ? -0.646 -0.917 4.728 1.00 93.19 110 SER A CA 1
ATOM 807 C C . SER A 1 110 ? -0.351 0.496 5.236 1.00 93.19 110 SER A C 1
ATOM 809 O O . SER A 1 110 ? -0.306 0.754 6.438 1.00 93.19 110 SER A O 1
ATOM 811 N N . GLN A 1 111 ? -0.151 1.429 4.312 1.00 89.69 111 GLN A N 1
ATOM 812 C CA . GLN A 1 111 ? 0.049 2.841 4.619 1.00 89.69 111 GLN A CA 1
ATOM 813 C C . GLN A 1 111 ? -1.288 3.579 4.606 1.00 89.69 111 GLN A C 1
ATOM 815 O O . GLN A 1 111 ? -2.111 3.394 3.703 1.00 89.69 111 GLN A O 1
ATOM 820 N N . ALA A 1 112 ? -1.498 4.447 5.597 1.00 86.31 112 ALA A N 1
ATOM 821 C CA . ALA A 1 112 ? -2.628 5.362 5.579 1.00 86.31 112 ALA A CA 1
ATOM 822 C C . ALA A 1 112 ? -2.592 6.242 4.308 1.00 86.31 112 ALA A C 1
ATOM 824 O O . ALA A 1 112 ? -1.513 6.622 3.843 1.00 86.31 112 ALA A O 1
ATOM 825 N N . PRO A 1 113 ? -3.757 6.579 3.727 1.00 83.12 113 PRO A N 1
ATOM 826 C CA . PRO A 1 113 ? -3.812 7.481 2.585 1.00 83.12 113 PRO A CA 1
ATOM 827 C C . PRO A 1 113 ? -3.408 8.901 3.008 1.00 83.12 113 PRO A C 1
ATOM 829 O O . PRO A 1 113 ? -3.537 9.265 4.176 1.00 83.12 113 PRO A O 1
ATOM 832 N N . GLY A 1 114 ? -2.953 9.708 2.046 1.00 75.69 114 GLY A N 1
ATOM 833 C CA . GLY A 1 114 ? -2.513 11.086 2.306 1.00 75.69 114 GLY A CA 1
ATOM 834 C C . GLY A 1 114 ? -1.043 11.215 2.716 1.00 75.69 114 GLY A C 1
ATOM 835 O O . GLY A 1 114 ? -0.710 12.083 3.514 1.00 75.69 114 GLY A O 1
ATOM 836 N N . GLY A 1 115 ? -0.167 10.348 2.193 1.00 73.12 115 GLY A N 1
ATOM 837 C CA . GLY A 1 115 ? 1.284 10.478 2.367 1.00 73.12 115 GLY A CA 1
ATOM 838 C C . GLY A 1 115 ? 1.857 11.789 1.794 1.00 73.12 115 GLY A C 1
ATOM 839 O O . GLY A 1 115 ? 1.157 12.520 1.090 1.00 73.12 115 GLY A O 1
ATOM 840 N N . PRO A 1 116 ? 3.143 12.081 2.060 1.00 79.88 116 PRO A N 1
ATOM 841 C CA . PRO A 1 116 ? 3.741 13.380 1.772 1.00 79.88 116 PRO A CA 1
ATOM 842 C C . PRO A 1 116 ? 3.790 13.663 0.270 1.00 79.88 116 PRO A C 1
ATOM 844 O O . PRO A 1 116 ? 4.210 12.810 -0.528 1.00 79.88 116 PRO A O 1
ATOM 847 N N . THR A 1 117 ? 3.398 14.882 -0.098 1.00 86.25 117 THR A N 1
ATOM 848 C CA . THR A 1 117 ? 3.435 15.379 -1.476 1.00 86.25 117 THR A CA 1
ATOM 849 C C . THR A 1 117 ? 4.877 15.531 -1.970 1.00 86.25 117 THR A C 1
ATOM 851 O O . THR A 1 117 ? 5.837 15.487 -1.195 1.00 86.25 117 THR A O 1
ATOM 854 N N . LEU A 1 118 ? 5.061 15.734 -3.280 1.00 88.94 118 LEU A N 1
ATOM 855 C CA . LEU A 1 118 ? 6.386 16.040 -3.830 1.00 88.94 118 LEU A CA 1
ATOM 856 C C . LEU A 1 118 ? 6.977 17.310 -3.194 1.00 88.94 118 LEU A C 1
ATOM 858 O O . LEU A 1 118 ? 8.163 17.334 -2.877 1.00 88.94 118 LEU A O 1
ATOM 862 N N . LEU A 1 119 ? 6.149 18.333 -2.960 1.00 91.75 119 LEU A N 1
ATOM 863 C CA . LEU A 1 119 ? 6.584 19.580 -2.333 1.00 91.75 119 LEU A CA 1
ATOM 864 C C . LEU A 1 119 ? 7.025 19.358 -0.879 1.00 91.75 119 LEU A C 1
ATOM 866 O O . LEU A 1 119 ? 8.054 19.896 -0.470 1.00 91.75 119 LEU A O 1
ATOM 870 N N . ASP A 1 120 ? 6.316 18.517 -0.120 1.00 89.94 120 ASP A N 1
ATOM 871 C CA . ASP A 1 120 ? 6.710 18.169 1.254 1.00 89.94 120 ASP A CA 1
ATOM 872 C C . ASP A 1 120 ? 8.081 17.491 1.281 1.00 89.94 120 ASP A C 1
ATOM 874 O O . ASP A 1 120 ? 8.911 17.787 2.137 1.00 89.94 120 ASP A O 1
ATOM 878 N N . ARG A 1 121 ? 8.358 16.613 0.310 1.00 87.94 121 ARG A N 1
ATOM 879 C CA . ARG A 1 121 ? 9.663 15.944 0.197 1.00 87.94 121 ARG A CA 1
ATOM 880 C C . ARG A 1 121 ? 10.774 16.924 -0.157 1.00 87.94 121 ARG A C 1
ATOM 882 O O . ARG A 1 121 ? 11.815 16.905 0.489 1.00 87.94 121 ARG A O 1
ATOM 889 N N . LEU A 1 122 ? 10.545 17.796 -1.139 1.00 93.62 122 LEU A N 1
ATOM 890 C CA . LEU A 1 122 ? 11.538 18.783 -1.575 1.00 93.62 122 LEU A CA 1
ATOM 891 C C . LEU A 1 122 ? 11.848 19.829 -0.497 1.00 93.62 122 LEU A C 1
ATOM 893 O O . LEU A 1 122 ? 12.972 20.309 -0.416 1.00 93.62 122 LEU A O 1
ATOM 897 N N . THR A 1 123 ? 10.868 20.166 0.343 1.00 93.88 123 THR A N 1
ATOM 898 C CA . THR A 1 123 ? 11.029 21.146 1.433 1.00 93.88 123 THR A CA 1
ATOM 899 C C . THR A 1 123 ? 11.466 20.522 2.762 1.00 93.88 123 THR A C 1
ATOM 901 O O . THR A 1 123 ? 11.570 21.233 3.759 1.00 93.88 123 THR A O 1
ATOM 904 N N . GLY A 1 124 ? 11.712 19.206 2.803 1.00 88.94 124 GLY A N 1
ATOM 905 C CA . GLY A 1 124 ? 12.114 18.491 4.020 1.00 88.94 124 GLY A CA 1
ATOM 906 C C . GLY A 1 124 ? 11.007 18.350 5.074 1.00 88.94 124 GLY A C 1
ATOM 907 O O . GLY A 1 124 ? 11.294 18.057 6.229 1.00 88.94 124 GLY A O 1
ATOM 908 N N . ARG A 1 125 ? 9.740 18.554 4.693 1.00 87.06 125 ARG A N 1
ATOM 909 C CA . ARG A 1 125 ? 8.548 18.478 5.560 1.00 87.06 125 ARG A CA 1
ATOM 910 C C . ARG A 1 125 ? 7.803 17.145 5.465 1.00 87.06 125 ARG A C 1
ATOM 912 O O . ARG A 1 125 ? 6.730 16.995 6.044 1.00 87.06 125 ARG A O 1
ATOM 919 N N . ALA A 1 126 ? 8.336 16.183 4.718 1.00 84.31 126 ALA A N 1
ATOM 920 C CA . ALA A 1 126 ? 7.698 14.891 4.520 1.00 84.31 126 ALA A CA 1
ATOM 921 C C . ALA A 1 126 ? 7.585 14.107 5.835 1.00 84.31 126 ALA A C 1
ATOM 923 O O . ALA A 1 126 ? 8.588 13.697 6.417 1.00 84.31 126 ALA A O 1
ATOM 924 N N . THR A 1 127 ? 6.353 13.847 6.271 1.00 79.25 127 THR A N 1
ATOM 925 C CA . THR A 1 127 ? 6.071 12.944 7.387 1.00 79.25 127 THR A CA 1
ATOM 926 C C . THR A 1 127 ? 5.850 11.519 6.875 1.00 79.25 127 THR A C 1
ATOM 928 O O . THR A 1 127 ? 5.241 11.325 5.818 1.00 79.25 127 THR A O 1
ATOM 931 N N . PRO A 1 128 ? 6.351 10.492 7.582 1.00 77.06 128 PRO A N 1
ATOM 932 C CA . PRO A 1 128 ? 6.071 9.115 7.214 1.00 77.06 128 PRO A CA 1
ATOM 933 C C . PRO A 1 128 ? 4.568 8.826 7.366 1.00 77.06 128 PRO A C 1
ATOM 935 O O . PRO A 1 128 ? 3.948 9.286 8.330 1.00 77.06 128 PRO A O 1
ATOM 938 N N . PRO A 1 129 ? 3.965 8.070 6.433 1.00 81.69 129 PRO A N 1
ATOM 939 C CA . PRO A 1 129 ? 2.560 7.707 6.527 1.00 81.69 129 PRO A CA 1
ATOM 940 C C . PRO A 1 129 ? 2.296 6.875 7.786 1.00 81.69 129 PRO A C 1
ATOM 942 O O . PRO A 1 129 ? 3.084 6.004 8.158 1.00 81.69 129 PRO A O 1
ATOM 945 N N . ALA A 1 130 ? 1.161 7.136 8.435 1.00 86.44 130 ALA A N 1
ATOM 946 C CA . ALA A 1 130 ? 0.757 6.409 9.634 1.00 86.44 130 ALA A CA 1
ATOM 947 C C . ALA A 1 130 ? 0.465 4.922 9.332 1.00 86.44 130 ALA A C 1
ATOM 949 O O . ALA A 1 130 ? -0.031 4.611 8.238 1.00 86.44 130 ALA A O 1
ATOM 950 N N . PRO A 1 131 ? 0.706 4.009 10.299 1.00 93.25 131 PRO A N 1
ATOM 951 C CA . PRO A 1 131 ? 0.311 2.609 10.189 1.00 93.25 131 PRO A CA 1
ATOM 952 C C . PRO A 1 131 ? -1.181 2.458 9.953 1.00 93.25 131 PRO A C 1
ATOM 954 O O . PRO A 1 131 ? -1.985 3.047 10.672 1.00 93.25 131 PRO A O 1
ATOM 957 N N . MET A 1 132 ? -1.546 1.666 8.944 1.00 95.25 132 MET A N 1
ATOM 958 C CA . MET A 1 132 ? -2.928 1.313 8.652 1.00 95.25 132 MET A CA 1
ATOM 959 C C . MET A 1 132 ? -3.091 -0.202 8.588 1.00 95.25 132 MET A C 1
ATOM 961 O O . MET A 1 132 ? -2.338 -0.883 7.899 1.00 95.25 132 MET A O 1
ATOM 965 N N . ILE A 1 133 ? -4.108 -0.729 9.263 1.00 97.12 133 ILE A N 1
ATOM 966 C CA . ILE A 1 133 ? -4.505 -2.133 9.150 1.00 97.12 133 ILE A CA 1
ATOM 967 C C . ILE A 1 133 ? -5.700 -2.218 8.205 1.00 97.12 133 ILE A C 1
ATOM 969 O O . ILE A 1 133 ? -6.717 -1.572 8.445 1.00 97.12 133 ILE A O 1
ATOM 973 N N . VAL A 1 134 ? -5.600 -3.019 7.145 1.00 97.19 134 VAL A N 1
ATOM 974 C CA . VAL A 1 134 ? -6.775 -3.441 6.371 1.00 97.19 134 VAL A CA 1
ATOM 975 C C . VAL A 1 134 ? -7.413 -4.611 7.103 1.00 97.19 134 VAL A C 1
ATOM 977 O O . VAL A 1 134 ? -6.843 -5.706 7.092 1.00 97.19 134 VAL A O 1
ATOM 980 N N . SER A 1 135 ? -8.527 -4.345 7.792 1.00 97.50 135 SER A N 1
ATOM 981 C CA . SER A 1 135 ? -9.170 -5.293 8.705 1.00 97.50 135 SER A CA 1
ATOM 982 C C . SER A 1 135 ? -9.712 -6.508 7.959 1.00 97.50 135 SER A C 1
ATOM 984 O O . SER A 1 135 ? -10.311 -6.380 6.890 1.00 97.50 135 SER A O 1
ATOM 986 N N . ASP A 1 136 ? -9.538 -7.692 8.540 1.00 96.06 136 ASP A N 1
ATOM 987 C CA . ASP A 1 136 ? -10.173 -8.910 8.032 1.00 96.06 136 ASP A CA 1
ATOM 988 C C . ASP A 1 136 ? -11.669 -8.953 8.343 1.00 96.06 136 ASP A C 1
ATOM 990 O O . ASP A 1 136 ? -12.450 -9.538 7.592 1.00 96.06 136 ASP A O 1
ATOM 994 N N . THR A 1 137 ? -12.062 -8.336 9.455 1.00 96.00 137 THR A N 1
ATOM 995 C CA . THR A 1 137 ? -13.445 -8.227 9.909 1.00 96.00 137 THR A CA 1
ATOM 996 C C . THR A 1 137 ? -13.950 -6.808 9.658 1.00 96.00 137 THR A C 1
ATOM 998 O O . THR A 1 137 ? -13.452 -5.859 10.276 1.00 96.00 137 THR A O 1
ATOM 1001 N N . PRO A 1 138 ? -14.917 -6.619 8.743 1.00 96.25 138 PRO A N 1
ATOM 1002 C CA . PRO A 1 138 ? -15.472 -5.300 8.494 1.00 96.25 138 PRO A CA 1
ATOM 1003 C C . PRO A 1 138 ? -16.347 -4.830 9.661 1.00 96.25 138 PRO A C 1
ATOM 1005 O O . PRO A 1 138 ? -16.894 -5.640 10.412 1.00 96.25 138 PRO A O 1
ATOM 1008 N N . ALA A 1 139 ? -16.524 -3.514 9.791 1.00 96.19 139 ALA A N 1
ATOM 1009 C CA . ALA A 1 139 ? -17.532 -2.968 10.695 1.00 96.19 139 ALA A CA 1
ATOM 1010 C C . ALA A 1 139 ? -18.947 -3.292 10.190 1.00 96.19 139 ALA A C 1
ATOM 1012 O O . ALA A 1 139 ? -19.171 -3.518 8.998 1.00 96.19 139 ALA A O 1
ATOM 1013 N N . THR A 1 140 ? -19.922 -3.268 11.096 1.00 93.81 140 THR A N 1
ATOM 1014 C CA . THR A 1 140 ? -21.327 -3.542 10.776 1.00 93.81 140 THR A CA 1
ATOM 1015 C C . THR A 1 140 ? -21.824 -2.661 9.627 1.00 93.81 140 THR A C 1
ATOM 1017 O O . THR A 1 140 ? -21.665 -1.440 9.642 1.00 93.81 140 THR A O 1
ATOM 1020 N N . GLY A 1 141 ? -22.441 -3.291 8.624 1.00 92.31 141 GLY A N 1
ATOM 1021 C CA . GLY A 1 141 ? -22.957 -2.615 7.429 1.00 92.31 141 GLY A CA 1
ATOM 1022 C C . GLY A 1 141 ? -21.913 -2.335 6.341 1.00 92.31 141 GLY A C 1
ATOM 1023 O O . GLY A 1 141 ? -22.282 -1.846 5.273 1.00 92.31 141 GLY A O 1
ATOM 1024 N N . LEU A 1 142 ? -20.637 -2.663 6.572 1.00 95.69 142 LEU A N 1
ATOM 1025 C CA . LEU A 1 142 ? -19.576 -2.602 5.568 1.00 95.69 142 LEU A CA 1
ATOM 1026 C C . LEU A 1 142 ? -19.280 -3.988 4.995 1.00 95.69 142 LEU A C 1
ATOM 1028 O O . LEU A 1 142 ? -19.454 -5.016 5.648 1.00 95.69 142 LEU A O 1
ATOM 1032 N N . ARG A 1 143 ? -18.793 -4.010 3.755 1.00 96.50 143 ARG A N 1
ATOM 1033 C CA . ARG A 1 143 ? -18.259 -5.214 3.112 1.00 96.50 143 ARG A CA 1
ATOM 1034 C C . ARG A 1 143 ? -16.749 -5.244 3.301 1.00 96.50 143 ARG A C 1
ATOM 1036 O O . ARG A 1 143 ? -16.118 -4.190 3.313 1.00 96.50 143 ARG A O 1
ATOM 1043 N N . ALA A 1 144 ? -16.164 -6.429 3.456 1.00 96.56 144 ALA A N 1
ATOM 1044 C CA . ALA A 1 144 ? -14.726 -6.550 3.685 1.00 96.56 144 ALA A CA 1
ATOM 1045 C C . ALA A 1 144 ? -13.932 -5.900 2.542 1.00 96.56 144 ALA A C 1
ATOM 1047 O O . ALA A 1 144 ? -14.212 -6.145 1.363 1.00 96.56 144 ALA A O 1
ATOM 1048 N N . SER A 1 145 ? -12.955 -5.065 2.896 1.00 96.50 145 SER A N 1
ATOM 1049 C CA . SER A 1 145 ? -12.051 -4.438 1.931 1.00 96.50 145 SER A CA 1
ATOM 1050 C C . SER A 1 145 ? -11.193 -5.506 1.263 1.00 96.50 145 SER A C 1
ATOM 1052 O O . SER A 1 145 ? -10.727 -6.448 1.906 1.00 96.50 145 SER A O 1
ATOM 1054 N N . HIS A 1 146 ? -10.966 -5.363 -0.040 1.00 94.25 146 HIS A N 1
ATOM 1055 C CA . HIS A 1 146 ? -9.996 -6.189 -0.738 1.00 94.25 146 HIS A CA 1
ATOM 1056 C C . HIS A 1 146 ? -8.624 -5.957 -0.103 1.00 94.25 146 HIS A C 1
ATOM 1058 O O . HIS A 1 146 ? -8.158 -4.818 -0.004 1.00 94.25 146 HIS A O 1
ATOM 1064 N N . ARG A 1 147 ? -7.973 -7.036 0.339 1.00 90.31 147 ARG A N 1
ATOM 1065 C CA . ARG A 1 147 ? -6.628 -6.936 0.908 1.00 90.31 147 ARG A CA 1
ATOM 1066 C C . ARG A 1 147 ? -5.670 -6.396 -0.155 1.00 90.31 147 ARG A C 1
ATOM 1068 O O . ARG A 1 147 ? -5.860 -6.685 -1.339 1.00 90.31 147 ARG A O 1
ATOM 1075 N N . PRO A 1 148 ? -4.645 -5.617 0.215 1.00 88.81 148 PRO A N 1
ATOM 1076 C CA . PRO A 1 148 ? -3.632 -5.256 -0.758 1.00 88.81 148 PRO A CA 1
ATOM 1077 C C . PRO A 1 148 ? -2.983 -6.557 -1.266 1.00 88.81 148 PRO A C 1
ATOM 1079 O O . PRO A 1 148 ? -2.607 -7.413 -0.470 1.00 88.81 148 PRO A O 1
ATOM 1082 N N . ASP A 1 149 ? -2.939 -6.740 -2.585 1.00 87.88 149 ASP A N 1
ATOM 1083 C CA . ASP A 1 149 ? -2.451 -7.967 -3.220 1.00 87.88 149 ASP A CA 1
ATOM 1084 C C . ASP A 1 149 ? -1.247 -7.638 -4.114 1.00 87.88 149 ASP A C 1
ATOM 1086 O O . ASP A 1 149 ? -1.411 -6.922 -5.110 1.00 87.88 149 ASP A O 1
ATOM 1090 N N . PRO A 1 150 ? -0.045 -8.164 -3.813 1.00 87.75 150 PRO A N 1
ATOM 1091 C CA . PRO A 1 150 ? 1.140 -7.962 -4.640 1.00 87.75 150 PRO A CA 1
ATOM 1092 C C . PRO A 1 150 ? 0.954 -8.417 -6.095 1.00 87.75 150 PRO A C 1
ATOM 1094 O O . PRO A 1 150 ? 1.580 -7.855 -6.993 1.00 87.75 150 PRO A O 1
ATOM 1097 N N . ALA A 1 151 ? 0.110 -9.426 -6.348 1.00 84.12 151 ALA A N 1
ATOM 1098 C CA . ALA A 1 151 ? -0.126 -9.965 -7.687 1.00 84.12 151 ALA A CA 1
ATOM 1099 C C . ALA A 1 151 ? -0.974 -9.038 -8.575 1.00 84.12 151 ALA A C 1
ATOM 1101 O O . ALA A 1 151 ? -0.924 -9.153 -9.797 1.00 84.12 151 ALA A O 1
ATOM 1102 N N . SER A 1 152 ? -1.694 -8.081 -7.984 1.00 85.19 152 SER A N 1
ATOM 1103 C CA . SER A 1 152 ? -2.519 -7.109 -8.714 1.00 85.19 152 SER A CA 1
ATOM 1104 C C . SER A 1 152 ? -1.714 -5.988 -9.396 1.00 85.19 152 SER A C 1
ATOM 1106 O O . SER A 1 152 ? -2.277 -5.176 -10.129 1.00 85.19 152 SER A O 1
ATOM 1108 N N . LEU A 1 153 ? -0.393 -5.928 -9.176 1.00 83.88 153 LEU A N 1
ATOM 1109 C CA . LEU A 1 153 ? 0.484 -4.885 -9.708 1.00 83.88 153 LEU A CA 1
ATOM 1110 C C . LEU A 1 153 ? 0.828 -5.131 -11.197 1.00 83.88 153 LEU A C 1
ATOM 1112 O O . LEU A 1 153 ? 1.561 -6.074 -11.492 1.00 83.88 153 LEU A O 1
ATOM 1116 N N . PRO A 1 154 ? 0.449 -4.244 -12.141 1.00 87.75 154 PRO A N 1
ATOM 1117 C CA . PRO A 1 154 ? 0.683 -4.462 -13.578 1.00 87.75 154 PRO A CA 1
ATOM 1118 C C . PRO A 1 154 ? 2.172 -4.525 -13.968 1.00 87.75 154 PRO A C 1
ATOM 1120 O O . PRO A 1 154 ? 2.909 -3.597 -13.645 1.00 87.75 154 PRO A O 1
ATOM 1123 N N . ASP A 1 155 ? 2.639 -5.554 -14.684 1.00 89.25 155 ASP A N 1
ATOM 1124 C CA . ASP A 1 155 ? 4.020 -5.640 -15.214 1.00 89.25 155 ASP A CA 1
ATOM 1125 C C . ASP A 1 155 ? 4.049 -5.460 -16.740 1.00 89.25 155 ASP A C 1
ATOM 1127 O O . ASP A 1 155 ? 3.791 -6.388 -17.501 1.00 89.25 155 ASP A O 1
ATOM 1131 N N . ASN A 1 156 ? 4.377 -4.249 -17.192 1.00 93.31 156 ASN A N 1
ATOM 1132 C CA . ASN A 1 156 ? 4.559 -3.906 -18.606 1.00 93.31 156 ASN A CA 1
ATOM 1133 C C . ASN A 1 156 ? 6.028 -3.610 -18.962 1.00 93.31 156 ASN A C 1
ATOM 1135 O O . ASN A 1 156 ? 6.328 -3.223 -20.094 1.00 93.31 156 ASN A O 1
ATOM 1139 N N . HIS A 1 157 ? 6.958 -3.809 -18.023 1.00 94.00 157 HIS A N 1
ATOM 1140 C CA . HIS A 1 157 ? 8.354 -3.404 -18.177 1.00 94.00 157 HIS A CA 1
ATOM 1141 C C . HIS A 1 157 ? 9.055 -4.141 -19.323 1.00 94.00 157 HIS A C 1
ATOM 1143 O O . HIS A 1 157 ? 9.830 -3.539 -20.063 1.00 94.00 157 HIS A O 1
ATOM 1149 N N . LEU A 1 158 ? 8.745 -5.427 -19.529 1.00 95.25 158 LEU A N 1
ATOM 1150 C CA . LEU A 1 158 ? 9.313 -6.202 -20.636 1.00 95.25 158 LEU A CA 1
ATOM 1151 C C . LEU A 1 158 ? 8.898 -5.645 -22.005 1.00 95.25 158 LEU A C 1
ATOM 1153 O O . LEU A 1 158 ? 9.747 -5.478 -22.879 1.00 95.25 158 LEU A O 1
ATOM 1157 N N . ALA A 1 159 ? 7.612 -5.330 -22.185 1.00 96.06 159 ALA A N 1
ATOM 1158 C CA . ALA A 1 159 ? 7.104 -4.767 -23.435 1.00 96.06 159 ALA A CA 1
ATOM 1159 C C . ALA A 1 159 ? 7.787 -3.428 -23.751 1.00 96.06 159 ALA A C 1
ATOM 1161 O O . ALA A 1 159 ? 8.269 -3.220 -24.865 1.00 96.06 159 ALA A O 1
ATOM 1162 N N . TYR A 1 160 ? 7.926 -2.559 -22.746 1.00 96.88 160 TYR A N 1
ATOM 1163 C CA . TYR A 1 160 ? 8.661 -1.306 -22.904 1.00 96.88 160 TYR A CA 1
ATOM 1164 C C . TYR A 1 160 ? 10.151 -1.515 -23.176 1.00 96.88 160 TYR A C 1
ATOM 1166 O O . TYR A 1 160 ? 10.726 -0.775 -23.972 1.00 96.88 160 TYR A O 1
ATOM 1174 N N . ALA A 1 161 ? 10.792 -2.513 -22.564 1.00 97.12 161 ALA A N 1
ATOM 1175 C CA . ALA A 1 161 ? 12.191 -2.822 -22.846 1.00 97.12 161 ALA A CA 1
ATOM 1176 C C . ALA A 1 161 ? 12.389 -3.180 -24.328 1.00 97.12 161 ALA A C 1
ATOM 1178 O O . ALA A 1 161 ? 13.241 -2.593 -24.997 1.00 97.12 161 ALA A O 1
ATOM 1179 N N . VAL A 1 162 ? 11.544 -4.074 -24.858 1.00 97.94 162 VAL A N 1
ATOM 1180 C CA . VAL A 1 162 ? 11.537 -4.455 -26.281 1.00 97.94 162 VAL A CA 1
ATOM 1181 C C . VAL A 1 162 ? 11.317 -3.234 -27.170 1.00 97.94 162 VAL A C 1
ATOM 1183 O O . VAL A 1 162 ? 12.068 -3.030 -28.123 1.00 97.94 162 VAL A O 1
ATOM 1186 N N . GLN A 1 163 ? 10.345 -2.384 -26.833 1.00 97.88 163 GLN A N 1
ATOM 1187 C CA . GLN A 1 163 ? 10.071 -1.152 -27.571 1.00 97.88 163 GLN A CA 1
ATOM 1188 C C . GLN A 1 163 ? 11.306 -0.238 -27.646 1.00 97.88 163 GLN A C 1
ATOM 1190 O O . GLN A 1 163 ? 11.663 0.239 -28.725 1.00 97.88 163 GLN A O 1
ATOM 1195 N N . TRP A 1 164 ? 12.007 -0.025 -26.529 1.00 98.38 164 TRP A N 1
ATOM 1196 C CA . TRP A 1 164 ? 13.203 0.821 -26.505 1.00 98.38 164 TRP A CA 1
ATOM 1197 C C . TRP A 1 164 ? 14.366 0.246 -27.314 1.00 98.38 164 TRP A C 1
ATOM 1199 O O . TRP A 1 164 ? 15.086 1.006 -27.970 1.00 98.38 164 TRP A O 1
ATOM 1209 N N . PHE A 1 165 ? 14.548 -1.075 -27.309 1.00 98.31 165 PHE A N 1
ATOM 1210 C CA . PHE A 1 165 ? 15.554 -1.718 -28.153 1.00 98.31 165 PHE A CA 1
ATOM 1211 C C . PHE A 1 165 ? 15.187 -1.650 -29.639 1.00 98.31 165 PHE A C 1
ATOM 1213 O O . PHE A 1 165 ? 16.057 -1.353 -30.456 1.00 98.31 165 PHE A O 1
ATOM 1220 N N . ALA A 1 166 ? 13.910 -1.820 -29.992 1.00 98.25 166 ALA A N 1
ATOM 1221 C CA . ALA A 1 166 ? 13.440 -1.683 -31.369 1.00 98.25 166 ALA A CA 1
ATOM 1222 C C . ALA A 1 166 ? 13.673 -0.264 -31.913 1.00 98.25 166 ALA A C 1
ATOM 1224 O O . AL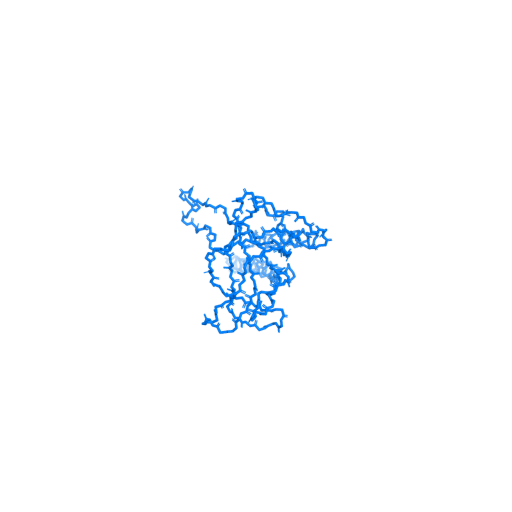A A 1 166 ? 14.177 -0.101 -33.024 1.00 98.25 166 ALA A O 1
ATOM 1225 N N . PHE A 1 167 ? 13.401 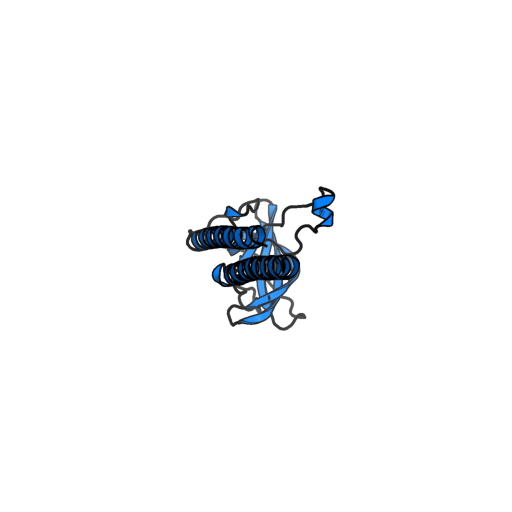0.773 -31.114 1.00 98.38 167 PHE A N 1
ATOM 1226 C CA . PHE A 1 167 ? 13.707 2.155 -31.494 1.00 98.38 167 PHE A CA 1
ATOM 1227 C C . PHE A 1 167 ? 15.209 2.410 -31.643 1.00 98.38 167 PHE A C 1
ATOM 1229 O O . PHE A 1 167 ? 15.619 3.097 -32.579 1.00 98.38 167 PHE A O 1
ATOM 1236 N N . ALA A 1 168 ? 16.041 1.843 -30.762 1.00 97.94 168 ALA A N 1
ATOM 1237 C CA . ALA A 1 168 ? 17.494 1.933 -30.903 1.00 97.94 168 ALA A CA 1
ATOM 1238 C C . ALA A 1 168 ? 17.965 1.308 -32.226 1.00 97.94 168 ALA A C 1
ATOM 1240 O O . ALA A 1 168 ? 18.741 1.920 -32.958 1.00 97.94 168 ALA A O 1
ATOM 1241 N N . LEU A 1 169 ? 17.455 0.117 -32.550 1.00 98.12 169 LEU A N 1
ATOM 1242 C CA . LEU A 1 169 ? 17.785 -0.597 -33.777 1.00 98.12 169 LEU A CA 1
ATOM 1243 C C . LEU A 1 169 ? 17.335 0.178 -35.022 1.00 98.12 169 LEU A C 1
ATOM 1245 O O . LEU A 1 169 ? 18.123 0.355 -35.949 1.00 98.12 169 LEU A O 1
ATOM 1249 N N . ALA A 1 170 ? 16.105 0.695 -35.032 1.00 98.25 170 ALA A N 1
ATOM 1250 C CA . ALA A 1 170 ? 15.590 1.496 -36.139 1.00 98.25 170 ALA A CA 1
ATOM 1251 C C . ALA A 1 170 ? 16.433 2.763 -36.375 1.00 98.25 170 ALA A C 1
ATOM 1253 O O . ALA A 1 170 ? 16.760 3.084 -37.519 1.00 98.25 170 ALA A O 1
ATOM 1254 N N . ALA A 1 171 ? 16.848 3.453 -35.307 1.00 97.81 171 ALA A N 1
ATOM 1255 C CA . ALA A 1 171 ? 17.727 4.619 -35.403 1.00 97.81 171 ALA A CA 1
ATOM 1256 C C . ALA A 1 171 ? 19.098 4.262 -36.006 1.00 97.81 171 ALA A C 1
ATOM 1258 O O . ALA A 1 171 ? 19.594 4.969 -36.880 1.00 97.81 171 ALA A O 1
ATOM 1259 N N . VAL A 1 172 ? 19.690 3.133 -35.602 1.00 97.94 172 VAL A N 1
ATOM 1260 C CA . VAL A 1 172 ? 20.955 2.653 -36.181 1.00 97.94 172 VAL A CA 1
ATOM 1261 C C . VAL A 1 172 ? 20.787 2.317 -37.663 1.00 97.94 172 VAL A C 1
ATOM 1263 O O . VAL A 1 172 ? 21.575 2.779 -38.487 1.00 97.94 172 VAL A O 1
ATOM 1266 N N . ILE A 1 173 ? 19.747 1.563 -38.028 1.00 98.25 173 ILE A N 1
ATOM 1267 C CA . ILE A 1 173 ? 19.480 1.182 -39.423 1.00 98.25 173 ILE A CA 1
ATOM 1268 C C . ILE A 1 173 ? 19.300 2.429 -40.295 1.00 98.25 173 ILE A C 1
ATOM 1270 O O . ILE A 1 173 ? 19.945 2.557 -41.334 1.00 98.25 173 ILE A O 1
ATOM 1274 N N . THR A 1 174 ? 18.454 3.365 -39.868 1.00 97.69 174 THR A N 1
ATOM 1275 C CA . THR A 1 174 ? 18.171 4.597 -40.620 1.00 97.69 174 THR A CA 1
ATOM 1276 C C . THR A 1 174 ? 19.414 5.474 -40.768 1.00 97.69 174 THR A C 1
ATOM 1278 O O . THR A 1 174 ? 19.680 5.958 -41.868 1.00 97.69 174 THR A O 1
ATOM 1281 N N . TYR A 1 175 ? 20.227 5.608 -39.717 1.00 97.44 175 TYR A N 1
ATOM 1282 C CA . TYR A 1 175 ? 21.494 6.335 -39.770 1.00 97.44 175 TYR A CA 1
ATOM 1283 C C . TYR A 1 175 ? 22.485 5.703 -40.757 1.00 97.44 175 TYR A C 1
ATOM 1285 O O . TYR A 1 175 ? 23.043 6.396 -41.606 1.00 97.44 175 TYR A O 1
ATOM 1293 N N . LEU A 1 176 ? 22.656 4.378 -40.720 1.00 97.75 176 LEU A N 1
ATOM 1294 C CA . LEU A 1 176 ? 23.536 3.667 -41.653 1.00 97.75 176 LEU A CA 1
ATOM 1295 C C . LEU A 1 176 ? 23.053 3.780 -43.107 1.00 97.75 176 LEU A C 1
ATOM 1297 O O . LEU A 1 176 ? 23.868 3.970 -44.012 1.00 97.75 176 LEU A O 1
ATOM 1301 N N . LEU A 1 177 ? 21.740 3.698 -43.349 1.00 97.56 177 LEU A N 1
ATOM 1302 C CA . LEU A 1 177 ? 21.157 3.915 -44.677 1.00 97.56 177 LEU A CA 1
ATOM 1303 C C . LEU A 1 177 ? 21.388 5.349 -45.171 1.00 97.56 177 LEU A C 1
ATOM 1305 O O . LEU A 1 177 ? 21.729 5.538 -46.339 1.00 97.56 177 LEU A O 1
ATOM 1309 N N . ALA A 1 178 ? 21.252 6.348 -44.297 1.00 97.06 178 ALA A N 1
ATOM 1310 C CA . ALA A 1 178 ? 21.528 7.743 -44.627 1.00 97.06 178 ALA A CA 1
ATOM 1311 C C . ALA A 1 178 ? 23.010 7.970 -44.972 1.00 97.06 178 ALA A C 1
ATOM 1313 O O . ALA A 1 178 ? 23.312 8.607 -45.981 1.00 97.06 178 ALA A O 1
ATOM 1314 N N . LEU A 1 179 ? 23.937 7.389 -44.200 1.00 97.06 179 LEU A N 1
ATOM 1315 C CA . LEU A 1 179 ? 25.373 7.455 -44.490 1.00 97.06 179 LEU A CA 1
ATOM 1316 C C . LEU A 1 179 ? 25.715 6.830 -45.847 1.00 97.06 179 LEU A C 1
ATOM 1318 O O . LEU A 1 179 ? 26.409 7.459 -46.641 1.00 97.06 179 LEU A O 1
ATOM 1322 N N . ARG A 1 180 ? 25.180 5.637 -46.142 1.00 95.94 180 ARG A N 1
ATOM 1323 C CA . ARG A 1 180 ? 25.385 4.953 -47.432 1.00 95.94 180 ARG A CA 1
ATOM 1324 C C . ARG A 1 180 ? 24.839 5.741 -48.621 1.00 95.94 180 ARG A C 1
ATOM 1326 O O . ARG A 1 180 ? 25.394 5.640 -49.709 1.00 95.94 180 ARG A O 1
ATOM 1333 N N . ARG A 1 181 ? 23.742 6.482 -48.434 1.00 94.38 181 ARG A N 1
ATOM 1334 C CA . ARG A 1 181 ? 23.174 7.358 -49.470 1.00 94.38 181 ARG A CA 1
ATOM 1335 C C . ARG A 1 181 ? 24.016 8.609 -49.706 1.00 94.38 181 ARG A C 1
ATOM 1337 O O . ARG A 1 181 ? 24.026 9.088 -50.823 1.00 94.38 181 ARG A O 1
ATOM 1344 N N . ARG A 1 182 ? 24.698 9.126 -48.680 1.00 93.19 182 ARG A N 1
ATOM 1345 C CA . ARG A 1 182 ? 25.579 10.302 -48.793 1.00 93.19 182 ARG A CA 1
ATOM 1346 C C . ARG A 1 182 ? 26.948 9.972 -49.392 1.00 93.19 182 ARG A C 1
ATOM 1348 O O . ARG A 1 182 ? 27.595 10.848 -49.945 1.00 93.19 182 ARG A O 1
ATOM 1355 N N . SER A 1 183 ? 27.422 8.741 -49.212 1.00 86.94 183 SER A N 1
ATOM 1356 C CA . SER A 1 183 ? 28.712 8.276 -49.737 1.00 86.94 183 SER A CA 1
ATOM 1357 C C . SER A 1 183 ? 28.642 7.738 -51.173 1.00 86.94 183 SER A C 1
ATOM 1359 O O . SER A 1 183 ? 29.638 7.208 -51.657 1.00 86.94 183 SER A O 1
ATOM 1361 N N . ARG A 1 184 ? 27.466 7.771 -51.801 1.00 70.62 184 ARG A N 1
ATOM 1362 C CA . ARG A 1 184 ? 27.241 7.467 -53.217 1.00 70.62 184 ARG A CA 1
ATOM 1363 C C . ARG A 1 184 ? 26.943 8.770 -53.934 1.00 70.62 184 ARG A C 1
ATOM 1365 O O . ARG A 1 184 ? 27.352 8.867 -55.105 1.00 70.62 184 ARG A O 1
#

Secondary structure (DSSP, 8-state):
-HHHHHHHHHHHHHHHHHHHHHHHHHSSPPEEPPSS--GGGTT-EEEEEE-EEEEEEEEEEEBTTS-EEEEEEEEEE-TTS-EEEEEEEEES-TT---B---EEEEEEEEEPS-PPPHHHHHTT-PPPPPEEEEESSPPBTPBPBPPP-GGGS---HHHHHHHHHHHHHHHHHHHHHHHHHH--

Sequence (184 aa):
MVALGVWQLQRRAEKAMLIAHARANLDRPAQPLPARITDDLLLARVTAICAQVGDWTMGAGRAVDGSSGYRHIAACTGPTGQPFRVDMGVAANPKLRPVWSGGPVAGTLSQAPGGPTLLDRLTGRATPPAPMIVSDTPATGLRASHRPDPASLPDNHLAYAVQWFAFALAAVITYLLALRRRSR

Solvent-accessible surface area (backbone atoms only — not comparable to full-atom values): 9852 Å² total; per-residue (Å²): 81,55,68,57,16,53,48,26,51,50,51,43,52,55,50,52,52,53,35,52,51,31,49,56,27,53,74,40,77,68,38,74,64,64,96,67,77,52,85,90,51,40,39,20,28,26,31,49,48,26,63,41,61,59,65,75,48,75,44,88,32,40,22,68,88,68,50,67,29,36,22,40,29,34,31,27,28,26,87,86,64,53,73,35,35,33,35,31,13,18,30,76,57,82,84,65,76,75,67,70,81,56,43,83,44,47,26,34,32,44,70,38,85,86,53,58,51,73,66,30,52,76,70,73,63,51,55,82,50,48,42,16,32,44,26,69,66,37,37,63,92,36,39,38,40,46,72,90,54,66,84,76,61,87,85,58,35,66,63,52,17,52,52,26,42,51,53,38,50,51,53,50,53,52,50,54,54,51,50,58,61,72,78,104

Radius of gyration: 22.98 Å; Cα contacts (8 Å, |Δi|>4)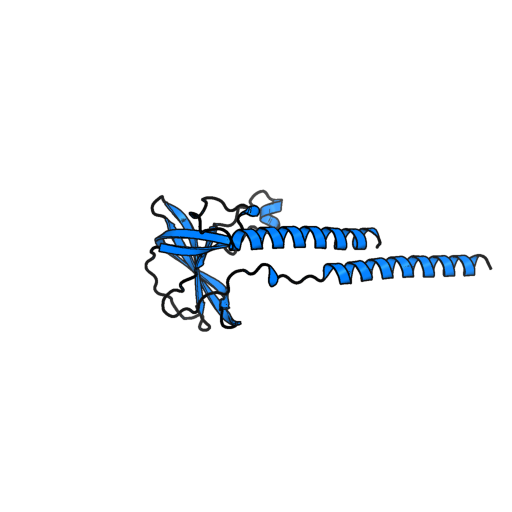: 354; chains: 1; bounding box: 53×37×78 Å

Foldseek 3Di:
DLVLLVVLVVVLVVLVVLLVLLVVQCVDDEDAFDLADDSSNAFHKYKFWQQAWDDKDWDWFAFPVGDTAIFIKIWGQGPVRRIAIEGQAGDNDPPDDFDDGIGMFIATWDFDPDFDDPVCVVVVNGDHGGIYGQGPHHTPPHGRTDHDHSVPDDRCSNVVSVVVVVVVVVVVVVVVVVVVVVVD

pLDDT: mean 93.41, std 5.02, range [70.62, 98.38]

Mean predicted aligned error: 5.21 Å